Protein AF-A0A8S2WI22-F1 (afdb_monomer)

Foldseek 3Di:
DDDPLCPPCVLLVVLVVCLVCLVVLCCCQVPNDPDPPDDPVNNVVSVVPNDDPVSNVLSVLVSVLCVLVNVLCVQLVDDPDDSLQVPVVSLVVLLVVLPDDDPPCVSSVVVSVVVNVVSCCCCVPPQDPVSVLSSLLSNCPDPVSVVVDDPVSNVVNVVVVVVVVVVVVVVVPDDPPDDDDDDDDDDDDDDDDDDDDDDDDDDDDDDPDDDDDDDDDDDDDDDDDDDDDDDDDDD

Nearest PDB structures (foldseek):
  8sjd-assembly1_B  TM=7.482E-01  e=2.988E-01  Musca domestica
  6dww-assembly1_A  TM=5.865E-01  e=3.646E-01  Musca domestica
  6uuj-assembly3_H  TM=2.199E-01  e=2.538E+00  Mycobacterium tuberculosis H37Rv

Organism: NCBI:txid1234261

Structure (mmCIF, N/CA/C/O backbone):
data_AF-A0A8S2WI22-F1
#
_entry.id   AF-A0A8S2WI22-F1
#
loop_
_atom_site.group_PDB
_atom_site.id
_atom_site.type_symbol
_atom_site.label_atom_id
_atom_site.label_alt_id
_atom_site.label_comp_id
_atom_site.label_asym_id
_atom_site.label_entity_id
_atom_site.label_seq_id
_atom_site.pdbx_PDB_ins_code
_atom_site.Cartn_x
_atom_site.Cartn_y
_atom_site.Cartn_z
_atom_site.occupancy
_atom_site.B_iso_or_equiv
_atom_site.auth_seq_id
_atom_site.auth_comp_id
_atom_site.auth_asym_id
_atom_site.auth_atom_id
_atom_site.pdbx_PDB_model_num
ATOM 1 N N . VAL A 1 1 ? -21.529 8.175 -4.819 1.00 41.78 1 VAL A N 1
ATOM 2 C CA . VAL A 1 1 ? -20.183 7.627 -4.514 1.00 41.78 1 VAL A CA 1
ATOM 3 C C . VAL A 1 1 ? -19.342 7.724 -5.782 1.00 41.78 1 VAL A C 1
ATOM 5 O O . VAL A 1 1 ? -19.661 7.038 -6.741 1.00 41.78 1 VAL A O 1
ATOM 8 N N . ARG A 1 2 ? -18.384 8.663 -5.852 1.00 37.09 2 ARG A N 1
ATOM 9 C CA . ARG A 1 2 ? -17.488 8.847 -7.016 1.00 37.09 2 ARG A CA 1
ATOM 10 C C . ARG A 1 2 ? -16.379 7.793 -6.995 1.00 37.09 2 ARG A C 1
ATOM 12 O O . ARG A 1 2 ? -15.911 7.435 -5.921 1.00 37.09 2 ARG A O 1
ATOM 19 N N . ASP A 1 3 ? -15.971 7.332 -8.173 1.00 40.69 3 ASP A N 1
ATOM 20 C CA . ASP A 1 3 ? -14.919 6.336 -8.384 1.00 40.69 3 ASP A CA 1
ATOM 21 C C . ASP A 1 3 ? -13.575 6.730 -7.750 1.00 40.69 3 ASP A C 1
ATOM 23 O O . ASP A 1 3 ? -12.818 7.540 -8.288 1.00 40.69 3 ASP A O 1
ATOM 27 N N . PHE A 1 4 ? -13.254 6.102 -6.618 1.00 48.09 4 PHE A N 1
ATOM 28 C CA . PHE A 1 4 ? -11.916 6.105 -6.015 1.00 48.09 4 PHE A CA 1
ATOM 29 C C . PHE A 1 4 ? -11.059 4.903 -6.466 1.00 48.09 4 PHE A C 1
ATOM 31 O O . PHE A 1 4 ? -9.855 4.894 -6.227 1.00 48.09 4 PHE A O 1
ATOM 38 N N . HIS A 1 5 ? -11.640 3.910 -7.160 1.00 48.72 5 HIS A N 1
ATOM 39 C CA . HIS A 1 5 ? -10.981 2.628 -7.473 1.00 48.72 5 HIS A CA 1
ATOM 40 C C . HIS A 1 5 ? -9.706 2.759 -8.319 1.00 48.72 5 HIS A C 1
ATOM 42 O O . HIS A 1 5 ? -8.737 2.033 -8.094 1.00 48.72 5 HIS A O 1
ATOM 48 N N . VAL A 1 6 ? -9.691 3.678 -9.289 1.00 51.75 6 VAL A N 1
ATOM 49 C CA . VAL A 1 6 ? -8.599 3.772 -10.274 1.00 51.75 6 VAL A CA 1
ATOM 50 C C . VAL A 1 6 ? -7.484 4.725 -9.826 1.00 51.75 6 VAL A C 1
ATOM 52 O O . VAL A 1 6 ? -6.329 4.521 -10.186 1.00 51.75 6 VAL A O 1
ATOM 55 N N . ARG A 1 7 ? -7.784 5.751 -9.014 1.00 58.16 7 ARG A N 1
ATOM 56 C CA . ARG A 1 7 ? -6.829 6.846 -8.747 1.00 58.16 7 ARG A CA 1
ATOM 57 C C . ARG A 1 7 ? -5.771 6.538 -7.692 1.00 58.16 7 ARG A C 1
ATOM 59 O O . ARG A 1 7 ? -4.700 7.122 -7.756 1.00 58.16 7 ARG A O 1
ATOM 66 N N . TRP A 1 8 ? -6.052 5.666 -6.725 1.00 66.12 8 TRP A N 1
ATOM 67 C CA . TRP A 1 8 ? -5.105 5.395 -5.630 1.00 66.12 8 TRP A CA 1
ATOM 68 C C . TRP A 1 8 ? -4.155 4.232 -5.938 1.00 66.12 8 TRP A C 1
ATOM 70 O O . TRP A 1 8 ? -3.099 4.120 -5.329 1.00 66.12 8 TRP A O 1
ATOM 80 N N . ASN A 1 9 ? -4.491 3.414 -6.941 1.00 81.81 9 ASN A N 1
ATOM 81 C CA . ASN A 1 9 ? -3.743 2.208 -7.302 1.00 81.81 9 ASN A CA 1
ATOM 82 C C . ASN A 1 9 ? -3.035 2.303 -8.661 1.00 81.81 9 ASN A C 1
ATOM 84 O O . ASN A 1 9 ? -2.405 1.336 -9.090 1.00 81.81 9 ASN A O 1
ATOM 88 N N . SER A 1 10 ? -3.142 3.438 -9.361 1.00 87.12 10 SER A N 1
ATOM 89 C CA . SER A 1 10 ? -2.614 3.587 -10.722 1.00 87.12 10 SER A CA 1
ATOM 90 C C . SER A 1 10 ? -1.109 3.349 -10.790 1.00 87.12 10 SER A C 1
ATOM 92 O O . SER A 1 10 ? -0.653 2.676 -11.707 1.00 87.12 10 SER A O 1
ATOM 94 N N . THR A 1 11 ? -0.349 3.835 -9.805 1.00 91.06 11 THR A N 1
ATOM 95 C CA . THR A 1 11 ? 1.108 3.651 -9.748 1.00 91.06 11 THR A CA 1
ATOM 96 C C . THR A 1 11 ? 1.474 2.179 -9.609 1.00 91.06 11 THR A C 1
ATOM 98 O O . THR A 1 11 ? 2.259 1.671 -10.401 1.00 91.06 11 THR A O 1
ATOM 101 N N . TYR A 1 12 ? 0.852 1.465 -8.668 1.00 92.88 12 TYR A N 1
ATOM 102 C CA . TYR A 1 12 ? 1.097 0.035 -8.482 1.00 92.88 12 TYR A CA 1
ATOM 103 C C . TYR A 1 12 ? 0.741 -0.780 -9.735 1.00 92.88 12 TYR A C 1
ATOM 105 O O . TYR A 1 12 ? 1.534 -1.603 -10.196 1.00 92.88 12 TYR A O 1
ATOM 113 N N . LEU A 1 13 ? -0.426 -0.518 -10.333 1.00 92.62 13 LEU A N 1
ATOM 114 C CA . LEU A 1 13 ? -0.866 -1.209 -11.549 1.00 92.62 13 LEU A CA 1
ATOM 115 C C . LEU A 1 13 ? 0.038 -0.898 -12.748 1.00 92.62 13 LEU A C 1
ATOM 117 O O . LEU A 1 13 ? 0.302 -1.786 -13.557 1.00 92.62 13 LEU A O 1
ATOM 121 N N . MET A 1 14 ? 0.522 0.340 -12.863 1.00 94.12 14 MET A N 1
ATOM 122 C CA . MET A 1 14 ? 1.488 0.741 -13.885 1.00 94.12 14 MET A CA 1
ATOM 123 C C . MET A 1 14 ? 2.809 -0.011 -13.713 1.00 94.12 14 MET A C 1
ATOM 125 O O . MET A 1 14 ? 3.280 -0.607 -14.676 1.00 94.12 14 MET A O 1
ATOM 129 N N . LEU A 1 15 ? 3.372 -0.030 -12.500 1.00 94.62 15 LEU A N 1
ATOM 130 C CA . LEU A 1 15 ? 4.629 -0.724 -12.201 1.00 94.62 15 LEU A CA 1
ATOM 131 C C . LEU A 1 15 ? 4.517 -2.225 -12.459 1.00 94.62 15 LEU A C 1
ATOM 133 O O . LEU A 1 15 ? 5.357 -2.794 -13.143 1.00 94.62 15 LEU A O 1
ATOM 137 N N . THR A 1 16 ? 3.436 -2.852 -11.995 1.00 94.56 16 THR A N 1
ATOM 138 C CA . THR A 1 16 ? 3.201 -4.289 -12.200 1.00 94.56 16 THR A CA 1
ATOM 139 C C . THR A 1 16 ? 3.123 -4.632 -13.688 1.00 94.56 16 THR A C 1
ATOM 141 O O . THR A 1 16 ? 3.709 -5.614 -14.135 1.00 94.56 16 THR A O 1
ATOM 144 N N . ARG A 1 17 ? 2.434 -3.803 -14.486 1.00 95.62 17 ARG A N 1
ATOM 145 C CA . ARG A 1 17 ? 2.373 -3.980 -15.945 1.00 95.62 17 ARG A CA 1
ATOM 146 C C . ARG A 1 17 ? 3.727 -3.759 -16.606 1.00 95.62 17 ARG A C 1
ATOM 148 O O . ARG A 1 17 ? 4.067 -4.518 -17.504 1.00 95.62 17 ARG A O 1
ATOM 155 N N . LEU A 1 18 ? 4.477 -2.747 -16.172 1.00 95.44 18 LEU A N 1
ATOM 156 C CA . LEU A 1 18 ? 5.807 -2.434 -16.691 1.00 95.44 18 LEU A CA 1
ATOM 157 C C . LEU A 1 18 ? 6.788 -3.590 -16.446 1.00 95.44 18 LEU A C 1
ATOM 159 O O . LEU A 1 18 ? 7.466 -4.018 -17.374 1.00 95.44 18 LEU A O 1
ATOM 163 N N . LEU A 1 19 ? 6.802 -4.133 -15.228 1.00 95.81 19 LEU A N 1
ATOM 164 C CA . LEU A 1 19 ? 7.621 -5.286 -14.846 1.00 95.81 19 LEU A CA 1
ATOM 165 C C . LEU A 1 19 ? 7.214 -6.549 -15.623 1.00 95.81 19 LEU A C 1
ATOM 167 O O . LEU A 1 19 ? 8.074 -7.282 -16.101 1.00 95.81 19 LEU A O 1
ATOM 171 N N . ALA A 1 20 ? 5.914 -6.765 -15.854 1.00 96.12 20 ALA A N 1
ATOM 172 C CA . ALA A 1 20 ? 5.429 -7.903 -16.641 1.00 96.12 20 ALA A CA 1
ATOM 173 C C . ALA A 1 20 ? 5.905 -7.891 -18.108 1.00 96.12 20 ALA A C 1
ATOM 175 O O . ALA A 1 20 ? 6.007 -8.949 -18.726 1.00 96.12 20 ALA A O 1
ATOM 176 N N . VAL A 1 21 ? 6.207 -6.715 -18.670 1.00 95.62 21 VAL A N 1
ATOM 177 C CA . VAL A 1 21 ? 6.719 -6.564 -20.045 1.00 95.62 21 VAL A CA 1
ATOM 178 C C . VAL A 1 21 ? 8.217 -6.244 -20.099 1.00 95.62 21 VAL A C 1
ATOM 180 O O . VAL A 1 21 ? 8.723 -5.894 -21.165 1.00 95.62 21 VAL A O 1
ATOM 183 N N . GLN A 1 22 ? 8.942 -6.384 -18.982 1.00 94.31 22 GLN A N 1
ATOM 184 C CA . GLN A 1 22 ? 10.366 -6.048 -18.868 1.00 94.31 22 GLN A CA 1
ATOM 185 C C . GLN A 1 22 ? 11.212 -6.696 -19.969 1.00 94.31 22 GLN A C 1
ATOM 187 O O . GLN A 1 22 ? 12.010 -6.015 -20.605 1.00 94.31 22 GLN A O 1
ATOM 192 N N . GLN A 1 23 ? 11.008 -7.991 -20.233 1.00 91.94 23 GLN A N 1
ATOM 193 C CA . GLN A 1 23 ? 11.761 -8.716 -21.263 1.00 91.94 23 GLN A CA 1
ATOM 194 C C . GLN A 1 23 ? 11.562 -8.099 -22.652 1.00 91.94 23 GLN A C 1
ATOM 196 O O . GLN A 1 23 ? 12.529 -7.810 -23.342 1.00 91.94 23 GLN A O 1
ATOM 201 N N . ILE A 1 24 ? 10.318 -7.769 -23.012 1.00 91.56 24 ILE A N 1
ATOM 202 C CA . ILE A 1 24 ? 9.993 -7.138 -24.299 1.00 91.56 24 ILE A CA 1
ATOM 203 C C . ILE A 1 24 ? 10.668 -5.763 -24.415 1.00 91.56 24 ILE A C 1
ATOM 205 O O . ILE A 1 24 ? 11.202 -5.413 -25.467 1.00 91.56 24 ILE A O 1
ATOM 209 N N . ILE A 1 25 ? 10.663 -4.972 -23.338 1.00 91.75 25 ILE A N 1
ATOM 210 C CA . ILE A 1 25 ? 11.337 -3.666 -23.306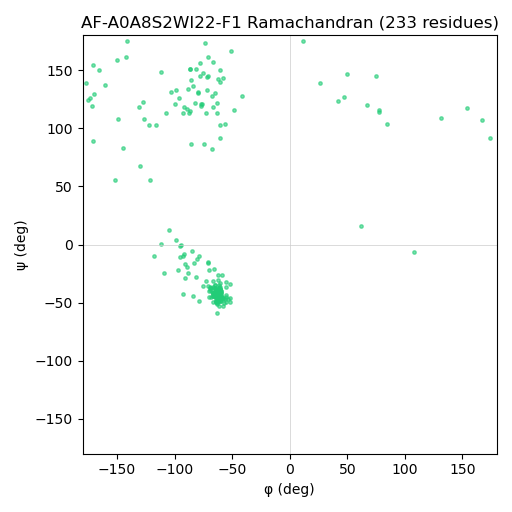 1.00 91.75 25 ILE A CA 1
ATOM 211 C C . ILE A 1 25 ? 12.847 -3.844 -23.474 1.00 91.75 25 ILE A C 1
ATOM 213 O O . ILE A 1 25 ? 13.463 -3.120 -24.259 1.00 91.75 25 ILE A O 1
ATOM 217 N N . ASN A 1 26 ? 13.438 -4.817 -22.784 1.00 91.62 26 ASN A N 1
ATOM 218 C CA . ASN A 1 26 ? 14.863 -5.111 -22.873 1.00 91.62 26 ASN A CA 1
ATOM 219 C C . ASN A 1 26 ? 15.250 -5.583 -24.282 1.00 91.62 26 ASN A C 1
ATOM 221 O O . ASN A 1 26 ? 16.231 -5.089 -24.834 1.00 91.62 26 ASN A O 1
ATOM 225 N N . ASP A 1 27 ? 14.445 -6.431 -24.919 1.00 89.62 27 ASP A N 1
ATOM 226 C CA . ASP A 1 27 ? 14.660 -6.869 -26.302 1.00 89.62 27 ASP A CA 1
ATOM 227 C C . ASP A 1 27 ? 14.653 -5.681 -27.274 1.00 89.62 27 ASP A C 1
ATOM 229 O O . ASP A 1 27 ? 15.535 -5.546 -28.124 1.00 89.62 27 ASP A O 1
ATOM 233 N N . ILE A 1 28 ? 13.694 -4.762 -27.116 1.00 89.12 28 ILE A N 1
ATOM 234 C CA . ILE A 1 28 ? 13.564 -3.574 -27.972 1.00 89.12 28 ILE A CA 1
ATOM 235 C C . ILE A 1 28 ? 14.711 -2.577 -27.749 1.00 89.12 28 ILE A C 1
ATOM 237 O O . ILE A 1 28 ? 15.142 -1.915 -28.694 1.00 89.12 28 ILE A O 1
ATOM 241 N N . THR A 1 29 ? 15.190 -2.427 -26.515 1.00 89.50 29 THR A N 1
ATOM 242 C CA . THR A 1 29 ? 16.156 -1.378 -26.147 1.00 89.50 29 THR A CA 1
ATOM 243 C C . THR A 1 29 ? 17.610 -1.840 -26.241 1.00 89.50 29 THR A C 1
ATOM 245 O O . THR A 1 29 ? 18.432 -1.112 -26.799 1.00 89.50 29 THR A O 1
ATOM 248 N N . TYR A 1 30 ? 17.942 -3.051 -25.783 1.00 86.81 30 TYR A N 1
ATOM 249 C CA . TYR A 1 30 ? 19.312 -3.581 -25.793 1.00 86.81 30 TYR A CA 1
ATOM 250 C C . TYR A 1 30 ? 19.706 -4.215 -27.123 1.00 86.81 30 TYR A C 1
ATOM 252 O O . TYR A 1 30 ? 20.799 -3.949 -27.638 1.00 86.81 30 TYR A O 1
ATOM 260 N N . THR A 1 31 ? 18.815 -5.022 -27.703 1.00 82.94 31 THR A N 1
ATOM 261 C CA . THR A 1 31 ? 19.067 -5.744 -28.960 1.00 82.94 31 THR A CA 1
ATOM 262 C C . THR A 1 31 ? 18.051 -5.374 -30.046 1.00 82.94 31 THR A C 1
ATOM 264 O O . THR A 1 31 ? 17.421 -6.255 -30.631 1.00 82.94 31 THR A O 1
ATOM 267 N N . PRO A 1 32 ? 17.900 -4.072 -30.386 1.00 78.69 32 PRO A N 1
ATOM 268 C CA . PRO A 1 32 ? 16.978 -3.652 -31.432 1.00 78.69 32 PRO A CA 1
ATOM 269 C C . PRO A 1 32 ? 17.389 -4.304 -32.751 1.00 78.69 32 PRO A C 1
ATOM 271 O O . PRO A 1 32 ? 18.353 -3.883 -33.397 1.00 78.69 32 PRO A O 1
ATOM 274 N N . GLN A 1 33 ? 16.664 -5.349 -33.149 1.00 74.88 33 GLN A N 1
ATOM 275 C CA . GLN A 1 33 ? 16.865 -5.963 -34.450 1.00 74.88 33 GLN A CA 1
ATOM 276 C C . GLN A 1 33 ? 16.589 -4.904 -35.523 1.00 74.88 33 GLN A C 1
ATOM 278 O O . GLN A 1 33 ? 15.639 -4.124 -35.371 1.00 74.88 33 GLN A O 1
ATOM 283 N N . PRO A 1 34 ? 17.388 -4.846 -36.602 1.00 66.75 34 PRO A N 1
ATOM 284 C CA . PRO A 1 34 ? 17.134 -3.945 -37.715 1.00 66.75 34 PRO A CA 1
ATOM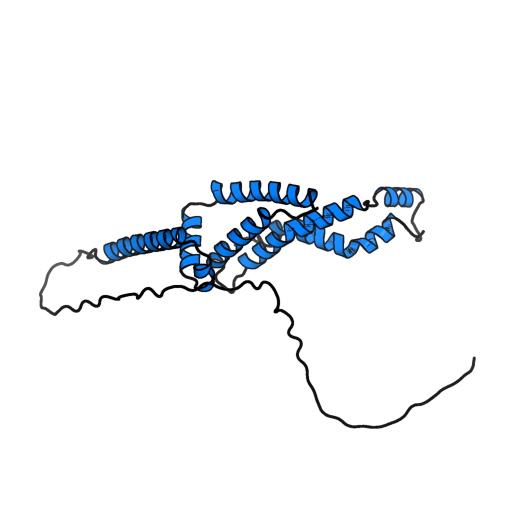 285 C C . PRO A 1 34 ? 15.851 -4.386 -38.431 1.00 66.75 34 PRO A C 1
ATOM 287 O O . PRO A 1 34 ? 15.877 -5.107 -39.422 1.00 66.75 34 PRO A O 1
ATOM 290 N N . ARG A 1 35 ? 14.697 -3.980 -37.897 1.00 70.75 35 ARG A N 1
ATOM 291 C CA . ARG A 1 35 ? 13.412 -4.110 -38.580 1.00 70.75 35 ARG A CA 1
ATOM 292 C C . ARG A 1 35 ? 13.339 -3.042 -39.664 1.00 70.75 35 ARG A C 1
ATOM 294 O O . ARG A 1 35 ? 13.873 -1.940 -39.509 1.00 70.75 35 ARG A O 1
ATOM 301 N N . T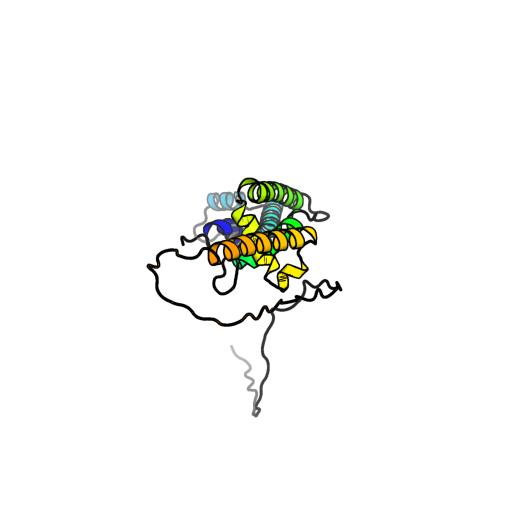HR A 1 36 ? 12.652 -3.364 -40.751 1.00 64.38 36 THR A N 1
ATOM 302 C CA . THR A 1 36 ? 12.355 -2.434 -41.845 1.00 64.38 36 THR A CA 1
ATOM 303 C C . THR A 1 36 ? 11.807 -1.114 -41.288 1.00 64.38 36 THR A C 1
ATOM 305 O O . THR A 1 36 ? 10.753 -1.101 -40.658 1.00 64.38 36 THR A O 1
ATOM 308 N N . GLY A 1 37 ? 12.545 -0.013 -41.485 1.00 76.56 37 GLY A N 1
ATOM 309 C CA . GLY A 1 37 ? 12.157 1.339 -41.052 1.00 76.56 37 GLY A CA 1
ATOM 310 C C . GLY A 1 37 ? 12.928 1.931 -39.859 1.00 76.56 37 GLY A C 1
ATOM 311 O O . GLY A 1 37 ? 12.760 3.114 -39.558 1.00 76.56 37 GLY A O 1
ATOM 312 N N . LEU A 1 38 ? 13.807 1.178 -39.185 1.00 83.62 38 LEU A N 1
ATOM 313 C CA . LEU A 1 38 ? 14.648 1.718 -38.104 1.00 83.62 38 LEU A CA 1
ATOM 314 C C . LEU A 1 38 ? 15.948 2.328 -38.647 1.00 83.62 38 LEU A C 1
ATOM 316 O O . LEU A 1 38 ? 16.819 1.629 -39.157 1.00 83.62 38 LEU A O 1
ATOM 320 N N . THR A 1 39 ? 16.111 3.645 -38.494 1.00 88.00 39 THR A N 1
ATOM 321 C CA . THR A 1 39 ? 17.376 4.328 -38.808 1.00 88.00 39 THR A CA 1
ATOM 322 C C . THR A 1 39 ? 18.411 4.112 -37.699 1.00 88.00 39 THR A C 1
ATOM 324 O O . THR A 1 39 ? 18.062 3.925 -36.531 1.00 88.00 39 THR A O 1
ATOM 327 N N . ALA A 1 40 ? 19.703 4.238 -38.022 1.00 86.06 40 ALA A N 1
ATOM 328 C CA . ALA A 1 40 ? 20.782 4.169 -37.029 1.00 86.06 40 ALA A CA 1
ATOM 329 C C . ALA A 1 40 ? 20.608 5.188 -35.879 1.00 86.06 40 ALA A C 1
ATOM 331 O O . ALA A 1 40 ? 20.935 4.898 -34.727 1.00 86.06 40 ALA A O 1
ATOM 332 N N . LYS A 1 41 ? 20.024 6.363 -36.169 1.00 89.94 41 LYS A N 1
ATOM 333 C CA . LYS A 1 41 ? 19.683 7.377 -35.157 1.00 89.94 41 LYS A CA 1
ATOM 334 C C . LYS A 1 41 ? 18.624 6.865 -34.174 1.00 89.94 41 LYS A C 1
ATOM 336 O O . LYS A 1 41 ? 18.768 7.073 -32.971 1.00 89.94 41 LYS A O 1
ATOM 341 N N . HIS A 1 42 ? 17.592 6.173 -34.664 1.00 89.25 42 HIS A N 1
ATOM 342 C CA . HIS A 1 42 ? 16.548 5.582 -33.818 1.00 89.25 42 HIS A CA 1
ATOM 343 C C . HIS A 1 42 ? 17.099 4.457 -32.943 1.00 89.25 42 HIS A C 1
ATOM 345 O O . HIS A 1 42 ? 16.817 4.428 -31.751 1.00 89.25 42 HIS A O 1
ATOM 351 N N . ILE A 1 43 ? 17.951 3.594 -33.500 1.00 87.62 43 ILE A N 1
ATOM 352 C CA . ILE A 1 43 ? 18.611 2.514 -32.752 1.00 87.62 43 ILE A CA 1
ATOM 353 C C . ILE A 1 43 ? 19.465 3.080 -31.612 1.00 87.62 43 ILE A C 1
ATOM 355 O O . ILE A 1 43 ? 19.372 2.614 -30.478 1.00 87.62 43 ILE A O 1
ATOM 359 N N . LYS A 1 44 ? 20.258 4.126 -31.882 1.00 88.56 44 LYS A N 1
ATOM 360 C CA . LYS A 1 44 ? 21.058 4.794 -30.846 1.00 88.56 44 LYS A CA 1
ATOM 361 C C . LYS A 1 44 ? 20.176 5.392 -29.744 1.00 88.56 44 LYS A C 1
ATOM 363 O O . LYS A 1 44 ? 20.509 5.263 -28.570 1.00 88.56 44 LYS A O 1
ATOM 368 N N . LYS A 1 45 ? 19.042 6.000 -30.112 1.00 90.06 45 LYS A N 1
ATOM 369 C CA . LYS A 1 45 ? 18.077 6.554 -29.151 1.00 90.06 45 LYS A CA 1
ATOM 370 C C . LYS A 1 45 ? 17.414 5.465 -28.300 1.00 90.06 45 LYS A C 1
ATOM 372 O O . LYS A 1 45 ? 17.297 5.643 -27.095 1.00 90.06 45 LYS A O 1
ATOM 377 N N . LEU A 1 46 ? 17.026 4.334 -28.890 1.00 88.50 46 LEU A N 1
ATOM 378 C CA . LEU A 1 46 ? 16.444 3.206 -28.150 1.00 88.50 46 LEU A CA 1
ATOM 379 C C . LEU A 1 46 ? 17.427 2.631 -27.131 1.00 88.50 46 LEU A C 1
ATOM 381 O O . LEU A 1 46 ? 17.061 2.446 -25.976 1.00 88.50 46 LEU A O 1
ATOM 385 N N . LYS A 1 47 ? 18.692 2.457 -27.526 1.00 88.69 47 LYS A N 1
ATOM 386 C CA . LYS A 1 47 ? 19.752 2.028 -26.606 1.00 88.69 47 LYS A CA 1
ATOM 387 C C . LYS A 1 47 ? 19.975 3.017 -25.463 1.00 88.69 47 LYS A C 1
ATOM 389 O O . LYS A 1 47 ? 20.220 2.594 -24.344 1.00 88.69 47 LYS A O 1
ATOM 394 N N . SER A 1 48 ? 19.853 4.323 -25.719 1.00 91.25 48 SER A N 1
ATOM 395 C CA . SER A 1 48 ? 19.966 5.339 -24.660 1.00 91.25 48 SER A CA 1
ATOM 396 C C . SER A 1 48 ? 18.789 5.366 -23.678 1.00 91.25 48 SER A C 1
ATOM 398 O O . SER A 1 48 ? 18.907 5.985 -22.630 1.00 91.25 48 SER A O 1
ATOM 400 N N . LEU A 1 49 ? 17.666 4.723 -24.017 1.00 90.12 49 LEU A N 1
ATOM 401 C CA . LEU A 1 49 ? 16.484 4.598 -23.157 1.00 90.12 49 LEU A CA 1
ATOM 402 C C . LEU A 1 49 ? 16.430 3.250 -22.421 1.00 90.12 49 LEU A C 1
ATOM 404 O O . LEU A 1 49 ? 15.437 2.966 -21.758 1.00 90.12 49 LEU A O 1
ATOM 408 N N . ALA A 1 50 ? 17.449 2.401 -22.572 1.00 90.12 50 ALA A N 1
ATOM 409 C CA . ALA A 1 50 ? 17.510 1.127 -21.874 1.00 90.12 50 ALA A CA 1
ATOM 410 C C . ALA A 1 50 ? 17.672 1.371 -20.366 1.00 90.12 50 ALA A C 1
ATOM 412 O O . ALA A 1 50 ? 18.668 1.953 -19.935 1.00 90.12 50 ALA A O 1
ATOM 413 N N . ASN A 1 51 ? 16.699 0.913 -19.580 1.00 90.81 51 ASN A N 1
ATOM 414 C CA . ASN A 1 51 ? 16.786 0.905 -18.121 1.00 90.81 51 ASN A CA 1
ATOM 415 C C . ASN A 1 51 ? 17.898 -0.042 -17.687 1.00 90.81 51 ASN A C 1
ATOM 417 O O . ASN A 1 51 ? 17.916 -1.189 -18.128 1.00 90.81 51 ASN A O 1
ATOM 421 N N . ASN A 1 52 ? 18.786 0.411 -16.809 1.00 92.12 52 ASN A N 1
ATOM 422 C CA . ASN A 1 52 ? 19.842 -0.436 -16.271 1.00 92.12 52 ASN A CA 1
ATOM 423 C C . ASN A 1 52 ? 19.275 -1.446 -15.246 1.00 92.12 52 ASN A C 1
ATOM 425 O O . ASN A 1 52 ? 18.098 -1.417 -14.885 1.00 92.12 52 ASN A O 1
ATOM 429 N N . HIS A 1 53 ? 20.116 -2.371 -14.778 1.00 90.12 53 HIS A N 1
ATOM 430 C CA . HIS A 1 53 ? 19.696 -3.378 -13.800 1.00 90.12 53 HIS A CA 1
ATOM 431 C C . HIS A 1 53 ? 19.186 -2.761 -12.487 1.00 90.12 53 HIS A C 1
ATOM 433 O O . HIS A 1 53 ? 18.142 -3.182 -11.997 1.00 90.12 53 HIS A O 1
ATOM 439 N N . LEU A 1 54 ? 19.863 -1.725 -11.985 1.00 90.38 54 LEU A N 1
ATOM 440 C CA . LEU A 1 54 ? 19.493 -1.019 -10.755 1.00 90.38 54 LEU A CA 1
ATOM 441 C C . LEU A 1 54 ? 18.139 -0.304 -10.888 1.00 90.38 54 LEU A C 1
ATOM 443 O O . LEU A 1 54 ? 17.371 -0.265 -9.933 1.00 90.38 54 LEU A O 1
ATOM 447 N N . ASP A 1 55 ? 17.810 0.225 -12.071 1.00 92.56 55 ASP A N 1
ATOM 448 C CA . ASP A 1 55 ? 16.514 0.851 -12.346 1.00 92.56 55 ASP A CA 1
ATOM 449 C C . ASP A 1 55 ? 15.390 -0.188 -12.250 1.00 92.56 55 ASP A C 1
ATOM 451 O O . ASP A 1 55 ? 14.329 0.077 -11.683 1.00 92.56 55 ASP A O 1
ATOM 455 N N . TRP A 1 56 ? 15.619 -1.393 -12.782 1.00 94.50 56 TRP A N 1
ATOM 456 C CA . TRP A 1 56 ? 14.663 -2.494 -12.681 1.00 94.50 56 TRP A CA 1
ATOM 457 C C . TRP A 1 56 ? 14.502 -2.996 -11.246 1.00 94.50 56 TRP A C 1
ATOM 459 O O . TRP A 1 56 ? 13.369 -3.234 -10.825 1.00 94.50 56 TRP A O 1
ATOM 469 N N . GLU A 1 57 ? 15.597 -3.108 -10.492 1.00 91.94 57 GLU A N 1
ATOM 470 C CA . GLU A 1 57 ? 15.552 -3.439 -9.064 1.00 91.94 57 GLU A CA 1
ATOM 471 C C . GLU A 1 57 ? 14.761 -2.388 -8.283 1.00 91.94 57 GLU A C 1
ATOM 473 O O . GLU A 1 57 ? 13.800 -2.733 -7.604 1.00 91.94 57 GLU A O 1
ATOM 478 N N . LEU A 1 58 ? 15.050 -1.100 -8.481 1.00 93.00 58 LEU A N 1
ATOM 479 C CA . LEU A 1 58 ? 14.315 0.004 -7.863 1.00 93.00 58 LEU A CA 1
ATOM 480 C C . LEU A 1 58 ? 12.803 -0.065 -8.148 1.00 93.00 58 LEU A C 1
ATOM 482 O O . LEU A 1 58 ? 11.986 0.116 -7.240 1.00 93.00 58 LEU A O 1
ATOM 486 N N . LEU A 1 59 ? 12.411 -0.331 -9.399 1.00 94.06 59 LEU A N 1
ATOM 487 C CA . LEU A 1 59 ? 11.001 -0.482 -9.781 1.00 94.06 59 LEU A CA 1
ATOM 488 C C . LEU A 1 59 ? 10.349 -1.689 -9.091 1.00 94.06 59 LEU A C 1
ATOM 490 O O . LEU A 1 59 ? 9.187 -1.602 -8.681 1.00 94.06 59 LEU A O 1
ATOM 494 N N . GLN A 1 60 ? 11.084 -2.791 -8.940 1.00 93.31 60 GLN A N 1
ATOM 495 C CA . GLN A 1 60 ? 10.628 -3.995 -8.249 1.00 93.31 60 GLN A CA 1
ATOM 496 C C . GLN A 1 60 ? 10.470 -3.757 -6.740 1.00 93.31 60 GLN A C 1
ATOM 498 O O . GLN A 1 60 ? 9.432 -4.115 -6.171 1.00 93.31 60 GLN A O 1
ATOM 503 N N . SER A 1 61 ? 11.438 -3.103 -6.096 1.00 91.44 61 SER A N 1
ATOM 504 C CA . SER A 1 61 ? 11.382 -2.703 -4.685 1.00 91.44 61 SER A 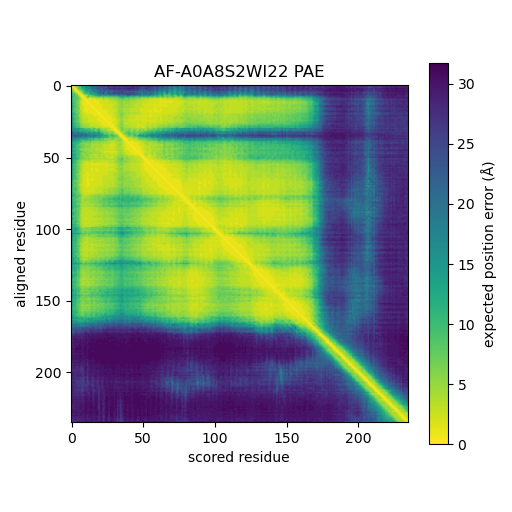CA 1
ATOM 505 C C . SER A 1 61 ? 10.181 -1.796 -4.424 1.00 91.44 61 SER A C 1
ATOM 507 O O . SER A 1 61 ? 9.399 -2.029 -3.499 1.00 91.44 61 SER A O 1
ATOM 509 N N . LEU A 1 62 ? 9.948 -0.815 -5.303 1.00 92.31 62 LEU A N 1
ATOM 510 C CA . LEU A 1 62 ? 8.802 0.088 -5.205 1.00 92.31 62 LEU A CA 1
ATOM 511 C C . LEU A 1 62 ? 7.464 -0.645 -5.385 1.00 92.31 62 LEU A C 1
ATOM 513 O O . LEU A 1 62 ? 6.525 -0.416 -4.621 1.00 92.31 62 LEU A O 1
ATOM 517 N N . ALA A 1 63 ? 7.357 -1.542 -6.369 1.00 92.94 63 ALA A N 1
ATOM 518 C CA . ALA A 1 63 ? 6.154 -2.352 -6.566 1.00 92.94 63 ALA A CA 1
ATOM 519 C C . ALA A 1 63 ? 5.865 -3.241 -5.345 1.00 92.94 63 ALA A C 1
ATOM 521 O O . ALA A 1 63 ? 4.713 -3.363 -4.918 1.00 92.94 63 ALA A O 1
ATOM 522 N N . THR A 1 64 ? 6.912 -3.806 -4.744 1.00 91.06 64 THR A N 1
ATOM 523 C CA . THR A 1 64 ? 6.823 -4.634 -3.536 1.00 91.06 64 THR A CA 1
ATOM 524 C C . THR A 1 64 ? 6.313 -3.815 -2.350 1.00 91.06 64 THR A C 1
ATOM 526 O O . THR A 1 64 ? 5.316 -4.197 -1.738 1.00 91.06 64 THR A O 1
ATOM 529 N N . ALA A 1 65 ? 6.890 -2.636 -2.098 1.00 91.06 65 ALA A N 1
ATOM 530 C CA . ALA A 1 65 ? 6.455 -1.735 -1.027 1.00 91.06 65 ALA A CA 1
ATOM 531 C C . ALA A 1 65 ? 4.996 -1.260 -1.186 1.00 91.06 65 ALA A C 1
ATOM 533 O O . ALA A 1 65 ? 4.286 -1.069 -0.199 1.00 91.06 65 ALA A O 1
ATOM 534 N N . LEU A 1 66 ? 4.518 -1.094 -2.425 1.00 92.12 66 LEU A N 1
ATOM 535 C CA . LEU A 1 66 ? 3.143 -0.669 -2.718 1.00 92.12 66 LEU A CA 1
ATOM 536 C C . LEU A 1 66 ? 2.115 -1.812 -2.697 1.00 92.12 66 LEU A C 1
ATOM 538 O O . LEU A 1 66 ? 0.912 -1.547 -2.616 1.00 92.12 66 LEU A O 1
ATOM 542 N N . THR A 1 67 ? 2.551 -3.072 -2.756 1.00 92.75 67 THR A N 1
ATOM 543 C CA . THR A 1 67 ? 1.649 -4.233 -2.847 1.00 92.75 67 THR A CA 1
ATOM 544 C C . THR A 1 67 ? 0.655 -4.306 -1.676 1.00 92.75 67 THR A C 1
ATOM 546 O O . THR A 1 67 ? -0.546 -4.443 -1.938 1.00 92.75 67 THR A O 1
ATOM 549 N N . PRO A 1 68 ? 1.062 -4.144 -0.399 1.00 93.69 68 PRO A N 1
ATOM 550 C CA . PRO A 1 68 ? 0.123 -4.196 0.725 1.00 93.69 68 PRO A CA 1
ATOM 551 C C . PRO A 1 68 ? -0.949 -3.104 0.669 1.00 93.69 68 PRO A C 1
ATOM 553 O O . PRO A 1 68 ? -2.104 -3.358 1.002 1.00 93.69 68 PRO A O 1
ATOM 556 N N . PHE A 1 69 ? -0.614 -1.911 0.170 1.00 91.94 69 PHE A N 1
ATOM 557 C CA . PHE A 1 69 ? -1.569 -0.810 0.009 1.00 91.94 69 PHE A CA 1
ATOM 558 C C . PHE A 1 69 ? -2.602 -1.085 -1.084 1.00 91.94 69 PHE A C 1
ATOM 560 O O . PHE A 1 69 ? -3.782 -0.757 -0.927 1.00 91.94 69 PHE A O 1
ATOM 567 N N . TYR A 1 70 ? -2.180 -1.720 -2.178 1.00 93.00 70 TYR A N 1
ATOM 568 C CA . TYR A 1 70 ? -3.098 -2.170 -3.219 1.00 93.00 70 TYR A CA 1
ATOM 569 C C . TYR A 1 70 ? -4.094 -3.202 -2.673 1.00 93.00 70 TYR A C 1
ATOM 571 O O . TYR A 1 70 ? -5.305 -3.068 -2.875 1.00 93.00 70 TYR A O 1
ATOM 579 N N . LEU A 1 71 ? -3.600 -4.200 -1.931 1.00 92.25 71 LEU A N 1
ATOM 580 C CA . LEU A 1 71 ? -4.438 -5.231 -1.314 1.00 92.25 71 LEU A CA 1
ATOM 581 C C . LEU A 1 71 ? -5.391 -4.642 -0.270 1.00 92.25 71 LEU A C 1
ATOM 583 O O . LEU A 1 71 ? -6.583 -4.945 -0.302 1.00 92.25 71 LEU A O 1
ATOM 587 N N . ALA A 1 72 ? -4.898 -3.749 0.588 1.00 92.19 72 ALA A N 1
ATOM 588 C CA . ALA A 1 72 ? -5.695 -2.997 1.552 1.00 92.19 72 ALA A CA 1
ATOM 589 C C . ALA A 1 72 ? -6.828 -2.224 0.867 1.00 92.19 72 ALA A C 1
ATOM 591 O O . ALA A 1 72 ? -7.993 -2.347 1.245 1.00 92.19 72 ALA A O 1
ATOM 592 N N . THR A 1 73 ? -6.508 -1.481 -0.194 1.00 91.00 73 THR A N 1
ATOM 593 C CA . THR A 1 73 ? -7.501 -0.706 -0.945 1.00 91.00 73 THR A CA 1
ATOM 594 C C . THR A 1 73 ? -8.552 -1.616 -1.567 1.00 91.00 73 THR A C 1
ATOM 596 O O . THR A 1 73 ? -9.741 -1.317 -1.480 1.00 91.00 73 THR A O 1
ATOM 599 N N . ARG A 1 74 ? -8.145 -2.744 -2.160 1.00 90.00 74 ARG A N 1
ATOM 600 C CA . ARG A 1 74 ? -9.070 -3.733 -2.729 1.00 90.00 74 ARG A CA 1
ATOM 601 C C . ARG A 1 74 ? -9.965 -4.353 -1.651 1.00 90.00 74 ARG A C 1
ATOM 603 O O . ARG A 1 74 ? -11.162 -4.486 -1.881 1.00 90.00 74 ARG A O 1
ATOM 610 N N . CYS A 1 75 ? -9.402 -4.679 -0.488 1.00 89.44 75 CYS A N 1
ATOM 611 C CA . CYS A 1 75 ? -10.130 -5.233 0.651 1.00 89.44 75 CYS A CA 1
ATOM 612 C C . CYS A 1 75 ? -11.189 -4.250 1.178 1.00 89.44 75 CYS A C 1
ATOM 614 O O . CYS A 1 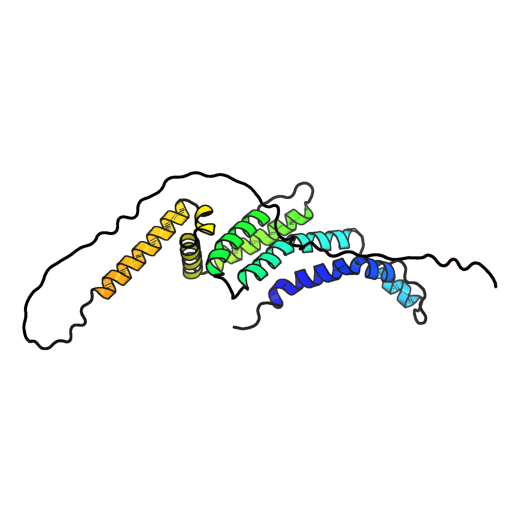75 ? -12.358 -4.605 1.300 1.00 89.44 75 CYS A O 1
ATOM 616 N N . LEU A 1 76 ? -10.831 -2.984 1.393 1.00 90.88 76 LEU A N 1
ATOM 617 C CA . LEU A 1 76 ? -11.745 -1.968 1.939 1.00 90.88 76 LEU A CA 1
ATOM 618 C C . LEU A 1 76 ? -12.729 -1.389 0.913 1.00 90.88 76 LEU A C 1
ATOM 620 O O . LEU A 1 76 ? -13.672 -0.690 1.275 1.00 90.88 76 LEU A O 1
ATOM 624 N N . SER A 1 77 ? -12.525 -1.691 -0.366 1.00 88.81 77 SER A N 1
ATOM 625 C CA . SER A 1 77 ? -13.398 -1.281 -1.469 1.00 88.81 77 SER A CA 1
ATOM 626 C C . SER A 1 77 ? -14.586 -2.220 -1.704 1.00 88.81 77 SER A C 1
ATOM 628 O O . SER A 1 77 ? -15.431 -1.936 -2.560 1.00 88.81 77 SER A O 1
ATOM 630 N N . GLY A 1 78 ? -14.648 -3.343 -0.983 1.00 86.69 78 GLY A N 1
ATOM 631 C CA . GLY A 1 78 ? -15.730 -4.314 -1.092 1.00 86.69 78 GLY A CA 1
ATOM 632 C C . GLY A 1 78 ? -17.099 -3.728 -0.746 1.00 86.69 78 GLY A C 1
ATOM 633 O O . GLY A 1 78 ? -17.224 -2.806 0.054 1.00 86.69 78 GLY A O 1
ATOM 634 N N . ARG A 1 79 ? -18.148 -4.272 -1.369 1.00 88.81 79 ARG A N 1
ATOM 635 C CA . ARG A 1 79 ? -19.551 -3.897 -1.094 1.00 88.81 79 ARG A CA 1
ATOM 636 C C . ARG A 1 79 ? -20.400 -5.046 -0.558 1.00 88.81 79 ARG A C 1
ATOM 638 O O . ARG A 1 79 ? -21.537 -4.828 -0.168 1.00 88.81 79 ARG A O 1
ATOM 645 N N . GLN A 1 80 ? -19.866 -6.264 -0.590 1.00 91.12 80 GLN A N 1
ATOM 646 C CA . GLN A 1 80 ? -20.585 -7.487 -0.222 1.00 91.12 80 GLN A CA 1
ATOM 647 C C . GLN A 1 80 ? -20.357 -7.893 1.241 1.00 91.12 80 GLN A C 1
ATOM 649 O O . GLN A 1 80 ? -20.891 -8.903 1.680 1.00 91.12 80 GLN A O 1
ATOM 654 N N . TYR A 1 81 ? -19.555 -7.131 1.984 1.00 88.69 81 TYR A N 1
ATOM 655 C CA . TYR A 1 81 ? -19.193 -7.416 3.368 1.00 88.69 81 TYR A CA 1
ATOM 656 C C . TYR A 1 81 ? -18.930 -6.111 4.139 1.00 88.69 81 TYR A C 1
ATOM 658 O O . TYR A 1 81 ? -18.641 -5.086 3.510 1.00 88.69 81 TYR A O 1
ATOM 666 N N . PRO A 1 82 ? -19.019 -6.123 5.483 1.00 88.62 82 PRO A N 1
ATOM 667 C CA . PRO A 1 82 ? -18.691 -4.967 6.311 1.00 88.62 82 PRO A CA 1
ATOM 668 C C . PRO A 1 82 ? -17.212 -4.588 6.168 1.00 88.62 82 PRO A C 1
ATOM 670 O O . PRO A 1 82 ? -16.319 -5.326 6.572 1.00 88.62 82 PRO A O 1
ATOM 673 N N . THR A 1 83 ? -16.932 -3.422 5.589 1.00 91.94 83 THR A N 1
ATOM 674 C CA . THR A 1 83 ? -15.554 -2.933 5.409 1.00 91.94 83 THR A CA 1
ATOM 675 C C . THR A 1 83 ? -15.055 -2.112 6.592 1.00 91.94 83 THR A C 1
ATOM 677 O O . THR A 1 83 ? -13.847 -1.954 6.756 1.00 91.94 83 THR A O 1
ATOM 680 N N . LEU A 1 84 ? -15.962 -1.598 7.431 1.00 90.81 84 LEU A N 1
ATOM 681 C CA . LEU A 1 84 ? -15.597 -0.753 8.567 1.00 90.81 84 LEU A CA 1
ATOM 682 C C . LEU A 1 84 ? -14.798 -1.535 9.613 1.00 90.81 84 LEU A C 1
ATOM 684 O O . LEU A 1 84 ? -13.756 -1.055 10.048 1.00 90.81 84 LEU A O 1
ATOM 688 N N . THR A 1 85 ? -15.219 -2.754 9.944 1.00 90.69 85 THR A N 1
ATOM 689 C CA . THR A 1 85 ? -14.465 -3.618 10.855 1.00 90.69 85 THR A CA 1
ATOM 690 C C . THR A 1 85 ? -13.101 -3.992 10.276 1.00 90.69 85 THR A C 1
ATOM 692 O O . THR A 1 85 ? -12.069 -3.778 10.910 1.00 90.69 85 THR A O 1
ATOM 695 N N . LEU A 1 86 ? -13.068 -4.428 9.012 1.00 91.06 86 LEU A N 1
ATOM 696 C CA . LEU A 1 86 ? -11.820 -4.761 8.319 1.00 91.06 86 LEU A CA 1
ATOM 697 C C . LEU A 1 86 ? -10.847 -3.578 8.242 1.00 91.06 86 LEU A C 1
ATOM 699 O O . LEU A 1 86 ? -9.639 -3.781 8.162 1.00 91.06 86 LEU A O 1
ATOM 703 N N . SER A 1 87 ? -11.339 -2.336 8.280 1.00 91.88 87 SER A N 1
ATOM 704 C CA . SER A 1 87 ? -10.474 -1.155 8.271 1.00 91.88 87 SER A CA 1
ATOM 705 C C . SER A 1 87 ? -9.559 -1.079 9.492 1.00 91.88 87 SER A C 1
ATOM 707 O O . SER A 1 87 ? -8.441 -0.577 9.364 1.00 91.88 87 SER A O 1
ATOM 709 N N . TYR A 1 88 ? -9.981 -1.608 10.648 1.00 91.50 88 TYR A N 1
ATOM 710 C CA . TYR A 1 88 ? -9.120 -1.742 11.822 1.00 91.50 88 TYR A CA 1
ATOM 711 C C . TYR A 1 88 ? -7.956 -2.685 11.514 1.00 91.50 88 TYR A C 1
ATOM 713 O O . TYR A 1 88 ? -6.805 -2.245 11.487 1.00 91.50 88 TYR A O 1
ATOM 721 N N . TRP A 1 89 ? -8.286 -3.924 11.145 1.00 90.88 89 TRP A N 1
ATOM 722 C CA . TRP A 1 89 ? -7.335 -4.981 10.805 1.00 90.88 89 TRP A CA 1
ATOM 723 C C . TRP A 1 89 ? -6.316 -4.540 9.748 1.00 90.88 89 TRP A C 1
ATOM 725 O O . TRP A 1 89 ? -5.103 -4.654 9.927 1.00 90.88 89 TRP A O 1
ATOM 735 N N . VAL A 1 90 ? -6.806 -3.948 8.655 1.00 92.50 90 VAL A N 1
ATOM 736 C CA . VAL A 1 90 ? -5.973 -3.434 7.562 1.00 92.50 90 VAL A CA 1
ATOM 737 C C . VAL A 1 90 ? -5.035 -2.326 8.045 1.00 92.50 90 VAL A C 1
ATOM 739 O O . VAL A 1 90 ? -3.876 -2.299 7.639 1.00 92.50 90 VAL A O 1
ATOM 742 N N . THR A 1 91 ? -5.502 -1.418 8.909 1.00 91.62 91 THR A N 1
ATOM 743 C CA . THR A 1 91 ? -4.651 -0.340 9.443 1.00 91.62 91 THR A CA 1
ATOM 744 C C . THR A 1 91 ? -3.508 -0.915 10.280 1.00 91.62 91 THR A C 1
ATOM 746 O O . THR A 1 91 ? -2.368 -0.491 10.100 1.00 91.62 91 THR A O 1
ATOM 749 N N . GLN A 1 92 ? -3.792 -1.892 11.148 1.00 90.12 92 GLN A N 1
ATOM 750 C CA . GLN A 1 92 ? -2.775 -2.510 12.004 1.00 90.12 92 GLN A CA 1
ATOM 751 C C . GLN A 1 92 ? -1.750 -3.303 11.191 1.00 90.12 92 GLN A C 1
ATOM 753 O O . GLN A 1 92 ? -0.547 -3.130 11.371 1.00 90.12 92 GLN A O 1
ATOM 758 N N . ASN A 1 93 ? -2.209 -4.095 10.220 1.00 92.00 93 ASN A N 1
ATOM 759 C CA . ASN A 1 93 ? -1.321 -4.868 9.353 1.00 92.00 93 ASN A CA 1
ATOM 760 C C . ASN A 1 93 ? -0.422 -3.971 8.493 1.00 92.00 93 ASN A C 1
ATOM 762 O O . ASN A 1 93 ? 0.764 -4.255 8.338 1.00 92.00 93 ASN A O 1
ATOM 766 N N . LEU A 1 94 ? -0.954 -2.863 7.963 1.00 94.00 94 LEU A N 1
ATOM 767 C CA . LEU A 1 94 ? -0.135 -1.882 7.248 1.00 94.00 94 LEU A CA 1
ATOM 768 C C . LEU A 1 94 ? 0.890 -1.227 8.176 1.00 94.00 94 LEU A C 1
ATOM 770 O O . LEU A 1 94 ? 2.042 -1.076 7.781 1.00 94.00 94 LEU A O 1
ATOM 774 N N . HIS A 1 95 ? 0.506 -0.869 9.402 1.00 93.25 95 HIS A N 1
ATOM 775 C CA . HIS A 1 95 ? 1.437 -0.298 10.372 1.00 93.25 95 HIS A CA 1
ATOM 776 C C . HIS A 1 95 ? 2.568 -1.276 10.719 1.00 93.25 95 HIS A C 1
ATOM 778 O O . HIS A 1 95 ? 3.737 -0.888 10.711 1.00 93.25 95 HIS A O 1
ATOM 784 N N . LEU A 1 96 ? 2.231 -2.542 10.979 1.00 92.88 96 LEU A N 1
ATOM 785 C CA . LEU A 1 96 ? 3.193 -3.606 11.260 1.00 92.88 96 LEU A CA 1
ATOM 786 C C . LEU A 1 96 ? 4.151 -3.814 10.083 1.00 92.88 96 LEU A C 1
ATOM 788 O O . LEU A 1 96 ? 5.363 -3.809 10.277 1.00 92.88 96 LEU A O 1
ATOM 792 N N . PHE A 1 97 ? 3.619 -3.924 8.862 1.00 93.88 97 PHE A N 1
ATOM 793 C CA . PHE A 1 97 ? 4.422 -4.050 7.645 1.00 93.88 97 PHE A CA 1
ATOM 794 C C . PHE A 1 97 ? 5.408 -2.886 7.489 1.00 93.88 97 PHE A C 1
ATOM 796 O O . PHE A 1 97 ? 6.589 -3.106 7.252 1.00 93.88 97 PHE A O 1
ATOM 803 N N . LEU A 1 98 ? 4.940 -1.651 7.673 1.00 93.81 98 LEU A N 1
ATOM 804 C CA . LEU A 1 98 ? 5.762 -0.446 7.538 1.00 93.81 98 LEU A CA 1
ATOM 805 C C . LEU A 1 98 ? 6.795 -0.274 8.659 1.00 93.81 98 LEU A C 1
ATOM 807 O O . LEU A 1 98 ? 7.763 0.459 8.482 1.00 93.81 98 LEU A O 1
ATOM 811 N N . SER A 1 99 ? 6.565 -0.912 9.806 1.00 93.75 99 SER A N 1
ATOM 812 C CA . SER A 1 99 ? 7.471 -0.902 10.959 1.00 93.75 99 SER A CA 1
ATOM 813 C C . SER A 1 99 ? 8.456 -2.074 10.942 1.00 93.75 99 SER A C 1
ATOM 815 O O . SER A 1 99 ? 9.350 -2.126 11.781 1.00 93.75 99 SER A O 1
ATOM 817 N N . THR A 1 100 ? 8.285 -3.028 10.023 1.00 93.44 100 THR A N 1
ATOM 818 C CA . THR A 1 100 ? 9.168 -4.188 9.894 1.00 93.44 100 THR A CA 1
ATOM 819 C C . THR A 1 100 ? 10.399 -3.799 9.086 1.00 93.44 100 THR A C 1
ATOM 821 O O . THR A 1 100 ? 10.283 -3.397 7.930 1.00 93.44 100 THR A O 1
ATOM 824 N N . GLU A 1 101 ? 11.579 -3.956 9.678 1.00 91.12 101 GLU A N 1
ATOM 825 C CA . GLU A 1 101 ? 12.841 -3.821 8.954 1.00 91.12 101 GLU A CA 1
ATOM 826 C C . GLU A 1 101 ? 13.132 -5.098 8.163 1.00 91.12 101 GLU A C 1
ATOM 828 O O . GLU A 1 101 ? 13.073 -6.210 8.694 1.00 91.12 101 GLU A O 1
ATOM 833 N N . ILE A 1 102 ? 13.449 -4.938 6.880 1.00 90.06 102 ILE A N 1
ATOM 834 C CA . ILE A 1 102 ? 13.854 -6.031 6.001 1.00 90.06 102 ILE A CA 1
ATOM 835 C C . ILE A 1 102 ? 15.387 -6.134 6.056 1.00 90.06 102 ILE A C 1
ATOM 837 O O . ILE A 1 102 ? 16.068 -5.170 5.687 1.00 90.06 102 ILE A O 1
ATOM 841 N N . PRO A 1 103 ? 15.956 -7.267 6.507 1.00 90.31 103 PRO A N 1
ATOM 842 C CA . PRO A 1 103 ? 17.399 -7.477 6.478 1.00 90.31 103 PRO A CA 1
ATOM 843 C C . PRO A 1 103 ? 17.943 -7.360 5.052 1.00 90.31 103 PRO A C 1
ATOM 845 O O . PRO A 1 103 ? 17.284 -7.777 4.102 1.00 90.31 103 PRO A O 1
ATOM 848 N N . ASP A 1 104 ? 19.140 -6.793 4.910 1.00 87.06 104 ASP A N 1
ATOM 849 C CA . ASP A 1 104 ? 19.872 -6.694 3.637 1.00 87.06 104 ASP A CA 1
ATOM 850 C C . ASP A 1 104 ? 19.178 -5.883 2.517 1.00 87.06 104 ASP A C 1
ATOM 852 O O . ASP A 1 104 ? 19.595 -5.935 1.363 1.00 87.06 104 ASP A O 1
ATOM 856 N N . ALA A 1 105 ? 18.162 -5.077 2.852 1.00 88.06 105 ALA A N 1
ATOM 857 C CA . ALA A 1 105 ? 17.356 -4.309 1.896 1.00 88.06 105 ALA A CA 1
ATOM 858 C C . ALA A 1 105 ? 17.238 -2.816 2.299 1.00 88.06 105 ALA A C 1
ATOM 860 O O . ALA A 1 105 ? 16.169 -2.339 2.700 1.00 88.06 105 ALA A O 1
ATOM 861 N N . PRO A 1 106 ? 18.343 -2.038 2.259 1.00 87.94 106 PRO A N 1
ATOM 862 C CA . PRO A 1 106 ? 18.367 -0.666 2.778 1.00 87.94 106 PRO A CA 1
ATOM 863 C C . PRO A 1 106 ? 17.483 0.300 1.978 1.00 87.94 106 PRO A C 1
ATOM 865 O O . PRO A 1 106 ? 16.937 1.251 2.541 1.00 87.94 106 PRO A O 1
ATOM 868 N N . LEU A 1 107 ? 17.329 0.063 0.674 1.00 87.38 107 LEU A N 1
ATOM 869 C CA . LEU A 1 107 ? 16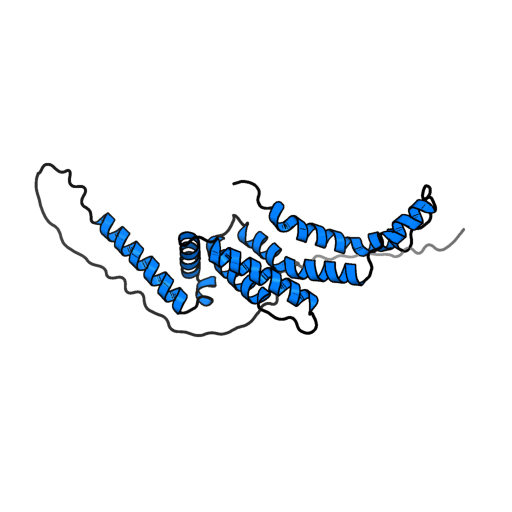.515 0.893 -0.210 1.00 87.38 107 LEU A CA 1
ATOM 870 C C . LEU A 1 107 ? 15.020 0.725 0.099 1.00 87.38 107 LEU A C 1
ATOM 872 O O . LEU A 1 107 ? 14.287 1.705 0.228 1.00 87.38 107 LEU A O 1
ATOM 876 N N . GLU A 1 108 ? 14.580 -0.516 0.271 1.00 88.94 108 GLU A N 1
ATOM 877 C CA . GLU A 1 108 ? 13.231 -0.885 0.680 1.00 88.94 108 GLU A CA 1
ATOM 878 C C . GLU A 1 108 ? 12.909 -0.278 2.039 1.00 88.94 108 GLU A C 1
ATOM 880 O O . GLU A 1 108 ? 11.892 0.401 2.170 1.00 88.94 108 GLU A O 1
ATOM 885 N N . ASN A 1 109 ? 13.800 -0.432 3.022 1.00 91.19 109 ASN A N 1
ATOM 886 C CA . ASN A 1 109 ? 13.615 0.147 4.353 1.00 91.19 109 ASN A CA 1
ATOM 887 C C . ASN A 1 109 ? 13.494 1.675 4.293 1.00 91.19 109 ASN A C 1
ATOM 889 O O . ASN A 1 109 ? 12.623 2.249 4.949 1.00 91.19 109 ASN A O 1
ATOM 893 N N . ALA A 1 110 ? 14.285 2.350 3.452 1.00 90.56 110 ALA A N 1
ATOM 894 C CA . ALA A 1 110 ? 14.143 3.789 3.241 1.00 90.56 110 ALA A CA 1
ATOM 895 C C . ALA A 1 110 ? 12.744 4.158 2.710 1.00 90.56 110 ALA A C 1
ATOM 897 O O . ALA A 1 110 ? 12.129 5.113 3.198 1.00 90.56 110 ALA A O 1
ATOM 898 N N . PHE A 1 111 ? 12.194 3.387 1.764 1.00 89.88 111 PHE A N 1
ATOM 899 C CA . PHE A 1 111 ? 10.818 3.582 1.296 1.00 89.88 111 PHE A CA 1
ATOM 900 C C . PHE A 1 111 ? 9.781 3.308 2.383 1.00 89.88 111 PHE A C 1
ATOM 902 O O . PHE A 1 111 ? 8.856 4.108 2.543 1.00 89.88 111 PHE A O 1
ATOM 909 N N . LEU A 1 112 ? 9.930 2.219 3.139 1.00 93.31 112 LEU A N 1
ATOM 910 C CA . LEU A 1 112 ? 9.013 1.864 4.222 1.00 93.31 112 LEU A CA 1
ATOM 911 C C . LEU A 1 112 ? 8.987 2.949 5.299 1.00 93.31 112 LEU A C 1
ATOM 913 O O . LEU A 1 112 ? 7.902 3.376 5.681 1.00 93.31 112 LEU A O 1
ATOM 917 N N . HIS A 1 113 ? 10.136 3.500 5.697 1.00 92.94 113 HIS A N 1
ATOM 918 C CA . HIS A 1 113 ? 10.192 4.613 6.648 1.00 92.94 113 HIS A CA 1
ATOM 919 C C . HIS A 1 113 ? 9.522 5.888 6.118 1.00 92.94 113 HIS A C 1
ATOM 921 O O . HIS A 1 113 ? 8.777 6.552 6.846 1.00 92.94 113 HIS A O 1
ATOM 927 N N . LEU A 1 114 ? 9.737 6.241 4.844 1.00 92.62 114 LEU A N 1
ATOM 928 C CA . LEU A 1 114 ? 9.056 7.384 4.225 1.00 92.62 114 LEU A CA 1
ATOM 929 C C . LEU A 1 114 ? 7.536 7.186 4.205 1.00 92.62 114 LEU A C 1
ATOM 931 O O . LEU A 1 114 ? 6.782 8.111 4.529 1.00 92.62 114 LEU A O 1
ATOM 935 N N . LEU A 1 115 ? 7.084 5.981 3.855 1.00 91.94 115 LEU A N 1
ATOM 936 C CA . LEU A 1 115 ? 5.672 5.616 3.843 1.00 91.94 115 LEU A CA 1
ATOM 937 C C . LEU A 1 115 ? 5.083 5.591 5.253 1.00 91.94 115 LEU A C 1
A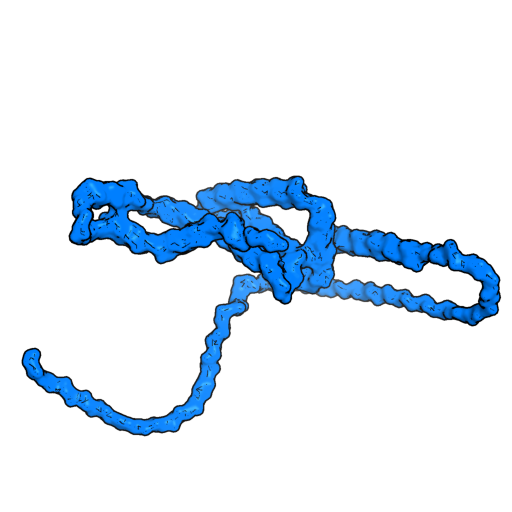TOM 939 O O . LEU A 1 115 ? 3.997 6.130 5.438 1.00 91.94 115 LEU A O 1
ATOM 943 N N . LEU A 1 116 ? 5.799 5.062 6.246 1.00 93.88 116 LEU A N 1
ATOM 944 C CA . LEU A 1 116 ? 5.386 5.041 7.649 1.00 93.88 116 LEU A CA 1
ATOM 945 C C . LEU A 1 116 ? 5.141 6.456 8.167 1.00 93.88 116 LEU A C 1
ATOM 947 O O . LEU A 1 116 ? 4.097 6.729 8.754 1.00 93.88 116 LEU A O 1
ATOM 951 N N . ASN A 1 117 ? 6.052 7.387 7.881 1.00 93.44 117 ASN A N 1
ATOM 952 C CA . ASN A 1 117 ? 5.902 8.784 8.284 1.00 93.44 117 ASN A CA 1
ATOM 953 C C . ASN A 1 117 ? 4.648 9.425 7.671 1.00 93.44 117 ASN A C 1
ATOM 955 O O . ASN A 1 117 ? 3.899 10.125 8.356 1.00 93.44 117 ASN A O 1
ATOM 959 N N . LYS A 1 118 ? 4.378 9.167 6.385 1.00 91.56 118 LYS A N 1
ATOM 960 C CA . LYS A 1 118 ? 3.159 9.661 5.720 1.00 91.56 118 LYS A CA 1
ATOM 961 C C . LYS A 1 118 ? 1.898 8.976 6.237 1.00 91.56 118 LYS A C 1
ATOM 963 O O . LYS A 1 118 ? 0.881 9.646 6.415 1.00 91.56 118 LYS A O 1
ATOM 968 N N . PHE A 1 119 ? 1.972 7.675 6.493 1.00 91.31 119 PHE A N 1
ATOM 969 C CA . PHE A 1 119 ? 0.888 6.869 7.034 1.00 91.31 119 PHE A CA 1
ATOM 970 C C . PHE A 1 119 ? 0.483 7.383 8.415 1.00 91.31 119 PHE A C 1
ATOM 972 O O . PHE A 1 119 ? -0.671 7.762 8.609 1.00 91.31 119 PHE A O 1
ATOM 979 N N . ARG A 1 120 ? 1.443 7.517 9.335 1.00 90.56 120 ARG A N 1
ATOM 980 C CA . ARG A 1 120 ? 1.215 8.065 10.677 1.00 90.56 120 ARG A CA 1
ATOM 981 C C . ARG A 1 120 ? 0.614 9.457 10.622 1.00 90.56 120 ARG A C 1
ATOM 983 O O . ARG A 1 120 ? -0.444 9.674 11.197 1.00 90.56 120 ARG A O 1
ATOM 990 N N . PHE A 1 121 ? 1.200 10.364 9.840 1.00 90.00 121 PHE A N 1
ATOM 991 C CA . PHE A 1 121 ? 0.652 11.712 9.684 1.00 90.00 121 PHE A CA 1
ATOM 992 C C . PHE A 1 121 ? -0.813 11.699 9.218 1.00 90.00 121 PHE A C 1
ATOM 994 O O . PHE A 1 121 ? -1.644 12.435 9.747 1.00 90.00 121 PHE A O 1
ATOM 1001 N N . TYR A 1 122 ? -1.164 10.846 8.253 1.00 87.00 122 TYR A N 1
ATOM 1002 C CA . TYR A 1 122 ? -2.537 10.752 7.765 1.00 87.00 122 TYR A CA 1
ATOM 1003 C C . TYR A 1 122 ? -3.496 10.199 8.833 1.00 87.00 122 TYR A C 1
ATOM 1005 O O . TYR A 1 122 ? -4.535 10.806 9.101 1.00 87.00 122 TYR A O 1
ATOM 1013 N N . PHE A 1 123 ? -3.147 9.087 9.481 1.00 82.81 123 PHE A N 1
ATOM 1014 C CA . PHE A 1 123 ? -4.012 8.441 10.475 1.00 82.81 123 PHE A CA 1
ATOM 1015 C C . PHE A 1 123 ? -4.102 9.208 11.802 1.00 82.81 123 PHE A C 1
ATOM 1017 O O . PHE A 1 123 ? -5.156 9.217 12.441 1.00 82.81 123 PHE A O 1
ATOM 1024 N N . GLU A 1 124 ? -3.040 9.903 12.201 1.00 80.81 124 GLU A N 1
ATOM 1025 C CA . GLU A 1 124 ? -3.016 10.719 13.413 1.00 80.81 124 GLU A CA 1
ATOM 1026 C C . GLU A 1 124 ? -3.726 12.061 13.185 1.00 80.81 124 GLU A C 1
ATOM 1028 O O . GLU A 1 124 ? -4.609 12.409 13.971 1.00 80.81 124 GLU A O 1
ATOM 1033 N N . SER A 1 125 ? -3.402 12.778 12.097 1.00 82.12 125 SER A N 1
ATOM 1034 C CA . SER A 1 125 ? -3.829 14.174 11.887 1.00 82.12 125 SER A CA 1
ATOM 1035 C C . SER A 1 125 ? -5.077 14.365 11.020 1.00 82.12 125 SER A C 1
ATOM 1037 O O . SER A 1 125 ? -5.686 15.432 11.082 1.00 82.12 125 SER A O 1
ATOM 1039 N N . LYS A 1 126 ? -5.451 13.406 10.159 1.00 87.00 126 LYS A N 1
ATOM 1040 C CA . LYS A 1 126 ? -6.586 13.573 9.223 1.00 87.00 126 LYS A CA 1
ATOM 1041 C C . LYS A 1 126 ? -7.807 12.734 9.567 1.00 87.00 126 LYS A C 1
ATOM 1043 O O . LYS A 1 126 ? -8.908 13.113 9.176 1.00 87.00 126 LYS A O 1
ATOM 1048 N N . VAL A 1 127 ? -7.637 11.626 10.284 1.00 86.25 127 VAL A N 1
ATOM 1049 C CA . VAL A 1 127 ? -8.771 10.796 10.706 1.00 86.25 127 VAL A CA 1
ATOM 1050 C C . VAL A 1 127 ? -9.460 11.465 11.889 1.00 86.25 127 VAL A C 1
ATOM 1052 O O . VAL A 1 127 ? -8.848 11.713 12.929 1.00 86.25 127 VAL A O 1
ATOM 1055 N N . THR A 1 128 ? -10.743 11.765 11.713 1.00 90.38 128 THR A N 1
ATOM 1056 C CA . THR A 1 128 ? -11.569 12.417 12.737 1.00 90.38 128 THR A CA 1
ATOM 1057 C C . THR A 1 128 ? -11.784 11.508 13.945 1.00 90.38 128 THR A C 1
ATOM 1059 O O . THR A 1 128 ? -11.710 10.282 13.835 1.00 90.38 128 THR A O 1
ATOM 1062 N N . PHE A 1 129 ? -12.095 12.108 15.095 1.00 88.69 129 PHE A N 1
ATOM 1063 C CA . PHE A 1 129 ? -12.425 11.365 16.312 1.00 88.69 129 PHE A CA 1
ATOM 1064 C C . PHE A 1 129 ? -13.559 10.353 16.075 1.00 88.69 129 PHE A C 1
ATOM 1066 O O . PHE A 1 129 ? -13.395 9.176 16.380 1.00 88.69 129 PHE A O 1
ATOM 1073 N N . GLU A 1 130 ? -14.642 10.767 15.410 1.00 89.56 130 GLU A N 1
ATOM 1074 C CA . GLU A 1 130 ? -15.779 9.889 15.091 1.00 89.56 130 GLU A CA 1
ATOM 1075 C C . GLU A 1 130 ? -15.398 8.698 14.203 1.00 89.56 130 GLU A C 1
ATOM 1077 O O . GLU A 1 130 ? -15.896 7.591 14.388 1.00 89.56 130 GLU A O 1
ATOM 1082 N N . GLN A 1 131 ? -14.477 8.882 13.254 1.00 90.00 131 GLN A N 1
ATOM 1083 C CA . GLN A 1 131 ? -13.994 7.777 12.423 1.00 90.00 131 GLN A CA 1
ATOM 1084 C C . GLN A 1 131 ? -13.141 6.788 13.221 1.00 90.00 131 GLN A C 1
ATOM 1086 O O . GLN A 1 131 ? -13.274 5.580 13.024 1.00 90.00 131 GLN A O 1
ATOM 1091 N N . LYS A 1 132 ? -12.278 7.279 14.123 1.00 89.25 132 LYS A N 1
ATOM 1092 C CA . LYS A 1 132 ? -11.487 6.419 15.023 1.00 89.25 132 LYS A CA 1
ATOM 1093 C C . LYS A 1 132 ? -12.416 5.618 15.932 1.00 89.25 132 LYS A C 1
ATOM 1095 O O . LYS A 1 132 ? -12.307 4.396 15.989 1.00 89.25 132 LYS A O 1
ATOM 1100 N N . ARG A 1 133 ? -13.392 6.303 16.526 1.00 91.19 133 ARG A N 1
ATOM 1101 C CA . ARG A 1 133 ? -14.433 5.731 17.377 1.00 91.19 133 ARG A CA 1
ATOM 1102 C C . ARG A 1 133 ? -15.253 4.661 16.655 1.00 91.19 133 ARG A C 1
ATOM 1104 O O . ARG A 1 133 ? -15.368 3.541 17.139 1.00 91.19 133 ARG A O 1
ATOM 1111 N N . GLY A 1 134 ? -15.799 4.986 15.483 1.00 91.69 134 GLY A N 1
ATOM 1112 C CA . GLY A 1 134 ? -16.616 4.062 14.697 1.00 91.69 134 GLY A CA 1
ATOM 1113 C C . GLY A 1 134 ? -15.839 2.821 14.260 1.00 91.69 134 GLY A C 1
ATOM 1114 O O . GLY A 1 134 ? -16.379 1.719 14.297 1.00 91.69 134 GLY A O 1
ATOM 1115 N N . LYS A 1 135 ? -14.558 2.983 13.909 1.00 91.94 135 LYS A N 1
ATOM 1116 C CA . LYS A 1 135 ? -13.660 1.869 13.585 1.00 91.94 135 LYS A CA 1
ATOM 1117 C C . LYS A 1 135 ? -13.422 0.956 14.790 1.00 91.94 135 LYS A C 1
ATOM 1119 O O . LYS A 1 135 ? -13.514 -0.256 14.636 1.00 91.94 135 LYS A O 1
ATOM 1124 N N . LEU A 1 136 ? -13.144 1.529 15.962 1.00 92.81 136 LEU A N 1
ATOM 1125 C CA . LEU A 1 136 ? -12.901 0.776 17.194 1.00 92.81 136 LEU A CA 1
ATOM 1126 C C . LEU A 1 136 ? -14.139 -0.024 17.620 1.00 92.81 136 LEU A C 1
ATOM 1128 O O . LEU A 1 136 ? -14.053 -1.227 17.838 1.00 92.81 136 LEU A O 1
ATOM 1132 N N . ILE A 1 137 ? -15.310 0.619 17.649 1.00 93.38 137 ILE A N 1
ATOM 1133 C CA . ILE A 1 137 ? -16.575 -0.052 17.988 1.00 93.38 137 ILE A CA 1
ATOM 1134 C C . ILE A 1 137 ? -16.890 -1.155 16.971 1.00 93.38 137 ILE A C 1
ATOM 1136 O O . ILE A 1 137 ? -17.266 -2.256 17.359 1.00 93.38 137 ILE A O 1
ATOM 1140 N N . ALA A 1 138 ? -16.717 -0.892 15.672 1.00 93.56 138 ALA A N 1
ATOM 1141 C CA . ALA A 1 138 ? -16.947 -1.905 14.645 1.00 93.56 138 ALA A CA 1
ATOM 1142 C C . ALA A 1 138 ? -16.025 -3.120 14.816 1.00 93.56 138 ALA A C 1
ATOM 1144 O O . ALA A 1 138 ? -16.480 -4.241 14.611 1.00 93.56 138 ALA A O 1
ATOM 1145 N N . ALA A 1 139 ? -14.766 -2.897 15.206 1.00 93.25 139 ALA A N 1
ATOM 1146 C CA . ALA A 1 139 ? -13.793 -3.953 15.461 1.00 93.25 139 ALA A CA 1
ATOM 1147 C C . ALA A 1 139 ? -14.090 -4.753 16.740 1.00 93.25 139 ALA A C 1
ATOM 1149 O O . ALA A 1 139 ? -13.923 -5.968 16.755 1.00 93.25 139 ALA A O 1
ATOM 1150 N N . TYR A 1 140 ? -14.604 -4.099 17.782 1.00 94.19 140 TYR A N 1
ATOM 1151 C CA . TYR A 1 140 ? -15.067 -4.773 18.997 1.00 94.19 140 TYR A CA 1
ATOM 1152 C C . TYR A 1 140 ? -16.279 -5.688 18.741 1.00 94.19 140 TYR A C 1
ATOM 1154 O O . TYR A 1 140 ? -16.412 -6.745 19.352 1.00 94.19 140 TYR A O 1
ATOM 1162 N N . LEU A 1 141 ? -17.172 -5.299 17.826 1.00 93.38 141 LEU A N 1
ATOM 1163 C CA . LEU A 1 141 ? -18.394 -6.053 17.519 1.00 93.38 141 LEU A CA 1
ATOM 1164 C C . LEU A 1 141 ? -18.184 -7.249 16.577 1.00 93.38 141 LEU A C 1
ATOM 1166 O O . LEU A 1 141 ? -19.102 -8.056 16.425 1.00 93.38 141 LEU A O 1
ATOM 1170 N N . ASP A 1 142 ? -17.025 -7.367 15.931 1.00 91.94 142 ASP A N 1
ATOM 1171 C CA . ASP A 1 142 ? -16.701 -8.506 15.070 1.00 91.94 142 ASP A CA 1
ATOM 1172 C C . ASP A 1 142 ? -15.821 -9.509 15.831 1.00 91.94 142 ASP A C 1
ATOM 1174 O O . ASP A 1 142 ? -14.711 -9.155 16.241 1.00 91.94 142 ASP A O 1
ATOM 1178 N N . PRO A 1 143 ? -16.267 -10.770 15.984 1.00 89.81 143 PRO A N 1
ATOM 1179 C CA . PRO A 1 143 ? -15.490 -11.814 16.642 1.00 89.81 143 PRO A CA 1
ATOM 1180 C C . PRO A 1 143 ? -14.070 -11.985 16.095 1.00 89.81 143 PRO A C 1
ATOM 1182 O O . PRO A 1 143 ? -13.168 -12.296 16.864 1.00 89.81 143 PRO A O 1
ATOM 1185 N N . PHE A 1 144 ? -13.859 -11.780 14.790 1.00 86.56 144 PHE A N 1
ATOM 1186 C CA . PHE A 1 144 ? -12.553 -12.011 14.168 1.00 86.56 144 PHE A CA 1
ATOM 1187 C C . PHE A 1 144 ? -11.539 -10.920 14.492 1.00 86.56 144 PHE A C 1
ATOM 1189 O O . PHE A 1 144 ? -10.358 -11.211 14.644 1.00 86.56 144 PHE A O 1
ATOM 1196 N N . THR A 1 145 ? -11.978 -9.666 14.590 1.00 88.25 145 THR A N 1
ATOM 1197 C CA . THR A 1 145 ? -11.073 -8.567 14.939 1.00 88.25 145 THR A CA 1
ATOM 1198 C C . THR A 1 145 ? -10.959 -8.371 16.438 1.00 88.25 145 THR A C 1
ATOM 1200 O O . THR A 1 145 ? -9.930 -7.882 16.884 1.00 88.25 145 THR A O 1
ATOM 1203 N N . LEU A 1 146 ? -11.961 -8.785 17.220 1.00 88.56 146 LEU A N 1
ATOM 1204 C CA . LEU A 1 146 ? -11.941 -8.694 18.679 1.00 88.56 146 LEU A CA 1
ATOM 1205 C C . LEU A 1 146 ? -10.715 -9.383 19.296 1.00 88.56 146 LEU A C 1
ATOM 1207 O O . LEU A 1 146 ? -10.163 -8.879 20.268 1.00 88.56 146 LEU A O 1
ATOM 1211 N N . GLU A 1 147 ? -10.269 -10.501 18.720 1.00 88.31 147 GLU A N 1
ATOM 1212 C CA . GLU A 1 147 ? -9.074 -11.225 19.178 1.00 88.31 147 GLU A CA 1
ATOM 1213 C C . GLU A 1 147 ? -7.767 -10.438 18.985 1.00 88.31 147 GLU A C 1
ATOM 1215 O O . GLU A 1 147 ? -6.777 -10.724 19.657 1.00 88.31 147 GLU A O 1
ATOM 1220 N N . GLU A 1 148 ? -7.759 -9.451 18.087 1.00 86.12 148 GLU A N 1
ATOM 1221 C CA . GLU A 1 148 ? -6.590 -8.619 17.795 1.00 86.12 148 GLU A CA 1
ATOM 1222 C C . GLU A 1 148 ? -6.566 -7.298 18.577 1.00 86.12 148 GLU A C 1
ATOM 1224 O O . GLU A 1 148 ? -5.539 -6.618 18.568 1.00 86.12 148 GLU A O 1
ATOM 1229 N N . LEU A 1 149 ? -7.662 -6.920 19.246 1.00 89.94 149 LEU A N 1
ATOM 1230 C CA . LEU A 1 149 ? -7.709 -5.688 20.036 1.00 89.94 149 LEU A CA 1
ATOM 1231 C C . LEU A 1 149 ? -6.876 -5.819 21.316 1.00 89.94 149 LEU A C 1
ATOM 1233 O O . LEU A 1 149 ? -6.861 -6.861 21.981 1.00 89.94 149 LEU A O 1
ATOM 1237 N N . SER A 1 150 ? -6.231 -4.720 21.708 1.00 90.94 150 SER A N 1
ATOM 1238 C CA . SER A 1 150 ? -5.592 -4.632 23.019 1.00 90.94 150 SER A CA 1
ATOM 1239 C C . SER A 1 150 ? -6.635 -4.557 24.143 1.00 90.94 150 SER A C 1
ATOM 1241 O O . SER A 1 150 ? -7.800 -4.219 23.923 1.00 90.94 150 SER A O 1
ATOM 1243 N N . VAL A 1 151 ? -6.221 -4.858 25.378 1.00 91.69 151 VAL A N 1
ATOM 1244 C CA . VAL A 1 151 ? -7.117 -4.766 26.546 1.00 91.69 151 VAL A CA 1
ATOM 1245 C C . VAL A 1 151 ? -7.614 -3.329 26.729 1.00 91.69 151 VAL A C 1
ATOM 1247 O O . VAL A 1 151 ? -8.785 -3.111 27.020 1.00 91.69 151 VAL A O 1
ATOM 1250 N N . GLU A 1 152 ? -6.746 -2.350 26.482 1.00 93.19 152 GLU A N 1
ATOM 1251 C CA . GLU A 1 152 ? -7.066 -0.925 26.561 1.00 93.19 152 GLU A CA 1
ATOM 1252 C C . GLU A 1 152 ? -8.098 -0.515 25.502 1.00 93.19 152 GLU A C 1
ATOM 1254 O O . GLU A 1 152 ? -9.032 0.225 25.803 1.00 93.19 152 GLU A O 1
ATOM 1259 N N . GLU A 1 153 ? -7.962 -1.022 24.275 1.00 92.50 153 GLU A N 1
ATOM 1260 C CA . GLU A 1 153 ? -8.908 -0.771 23.185 1.00 92.50 153 GLU A CA 1
ATOM 1261 C C . GLU A 1 153 ? -10.279 -1.407 23.456 1.00 92.50 153 GLU A C 1
ATOM 1263 O O . GLU A 1 153 ? -11.312 -0.815 23.136 1.00 92.50 153 GLU A O 1
ATOM 1268 N N . ILE A 1 154 ? -10.301 -2.591 24.074 1.00 93.12 154 ILE A N 1
ATOM 1269 C CA . ILE A 1 154 ? -11.531 -3.256 24.521 1.00 93.12 154 ILE A CA 1
ATOM 1270 C C . ILE A 1 154 ? -12.234 -2.412 25.589 1.00 93.12 154 ILE A C 1
ATOM 1272 O O . ILE A 1 154 ? -13.420 -2.109 25.443 1.00 93.12 154 ILE A O 1
ATOM 1276 N N . ASP A 1 155 ? -11.510 -1.992 26.626 1.00 93.75 155 ASP A N 1
ATOM 1277 C CA . ASP A 1 155 ? -12.062 -1.174 27.710 1.00 93.75 155 ASP A CA 1
ATOM 1278 C C . ASP A 1 155 ? -12.587 0.176 27.183 1.00 93.75 155 ASP A C 1
ATOM 1280 O O . ASP A 1 155 ? -13.659 0.649 27.584 1.00 93.75 155 ASP A O 1
ATOM 1284 N N . GLU A 1 156 ? -11.869 0.789 26.236 1.00 93.38 156 GLU A N 1
ATOM 1285 C CA . GLU A 1 156 ? -12.306 2.009 25.555 1.00 93.38 156 GLU A CA 1
ATOM 1286 C C . GLU A 1 156 ? -13.601 1.772 24.763 1.00 93.38 156 GLU A C 1
ATOM 1288 O O . GLU A 1 156 ? -14.564 2.533 24.911 1.00 93.38 156 GLU A O 1
ATOM 1293 N N . ALA A 1 157 ? -13.669 0.702 23.965 1.00 92.50 157 ALA A N 1
ATOM 1294 C CA . ALA A 1 157 ? -14.860 0.354 23.193 1.00 92.50 157 ALA A CA 1
ATOM 1295 C C . ALA A 1 157 ? -16.081 0.110 24.097 1.00 92.50 157 ALA A C 1
ATOM 1297 O O . ALA A 1 157 ? -17.165 0.642 23.832 1.00 92.50 157 ALA A O 1
ATOM 1298 N N . GLU A 1 158 ? -15.911 -0.631 25.195 1.00 92.75 158 GLU A N 1
ATOM 1299 C CA . GLU A 1 158 ? -16.973 -0.907 26.169 1.00 92.75 158 GLU A CA 1
ATOM 1300 C C . GLU A 1 158 ? -17.487 0.372 26.839 1.00 92.75 158 GLU A C 1
ATOM 1302 O O . GLU A 1 158 ? -18.704 0.573 26.957 1.00 92.75 158 GLU A O 1
ATOM 1307 N N . SER A 1 159 ? -16.581 1.272 27.230 1.00 92.12 159 SER A N 1
ATOM 1308 C CA . SER A 1 159 ? -16.929 2.581 27.792 1.00 92.12 159 SER A CA 1
ATOM 1309 C C . SER A 1 159 ? -17.751 3.413 26.803 1.00 92.12 159 SER A C 1
ATOM 1311 O O . SER A 1 159 ? -18.809 3.950 27.153 1.00 92.12 159 SER A O 1
ATOM 1313 N N . LEU A 1 160 ? -17.323 3.463 25.538 1.00 91.62 160 LEU A N 1
ATOM 1314 C CA . LEU A 1 160 ? -18.010 4.202 24.479 1.00 91.62 160 LEU A CA 1
ATOM 1315 C C . LEU A 1 160 ? -19.419 3.661 24.211 1.00 91.62 160 LEU A C 1
ATOM 1317 O O . LEU A 1 160 ? -20.350 4.456 24.077 1.00 91.62 160 LEU A O 1
ATOM 1321 N N . ILE A 1 161 ? -19.589 2.338 24.154 1.00 90.44 161 ILE A N 1
ATOM 1322 C CA . ILE A 1 161 ? -20.895 1.693 23.939 1.00 90.44 161 ILE A CA 1
ATOM 1323 C C . ILE A 1 161 ? -21.816 1.939 25.137 1.00 90.44 161 ILE A C 1
ATOM 1325 O O . ILE A 1 161 ? -22.983 2.296 24.970 1.00 90.44 161 ILE A O 1
ATOM 1329 N N . THR A 1 162 ? -21.295 1.796 26.355 1.00 89.12 162 THR A N 1
ATOM 1330 C CA . THR A 1 162 ? -22.074 1.974 27.587 1.00 89.12 162 THR A CA 1
ATOM 1331 C C . THR A 1 162 ? -22.568 3.412 27.739 1.00 89.12 162 THR A C 1
ATOM 1333 O O . THR A 1 162 ? -23.707 3.637 28.156 1.00 89.12 162 THR A O 1
ATOM 1336 N N . ASN A 1 163 ? -21.740 4.397 27.389 1.00 87.56 163 ASN A N 1
ATOM 1337 C CA . ASN A 1 163 ? -22.121 5.807 27.446 1.00 87.56 163 ASN A CA 1
ATOM 1338 C C . ASN A 1 163 ? -23.230 6.139 26.438 1.00 87.56 163 ASN A C 1
ATOM 1340 O O . ASN A 1 163 ? -24.203 6.795 26.808 1.00 87.56 163 ASN A O 1
ATOM 1344 N N . GLU A 1 164 ? -23.163 5.612 25.214 1.00 82.94 164 GLU A N 1
ATOM 1345 C CA . GLU A 1 164 ? -24.245 5.771 24.228 1.00 82.94 164 GLU A CA 1
ATOM 1346 C C . GLU A 1 164 ? -25.533 5.073 24.657 1.00 82.94 164 GLU A C 1
ATOM 1348 O O . GLU A 1 164 ? -26.622 5.635 24.531 1.00 82.94 164 GLU A O 1
ATOM 1353 N N . ALA A 1 165 ? -25.430 3.868 25.222 1.00 80.56 165 ALA A N 1
ATOM 1354 C CA . ALA A 1 165 ? -26.587 3.134 25.722 1.00 80.56 165 ALA A CA 1
ATOM 1355 C C . ALA A 1 165 ? -27.296 3.892 26.856 1.00 80.56 165 ALA A C 1
ATOM 1357 O O . ALA A 1 165 ? -28.527 3.927 26.896 1.00 80.56 165 ALA A O 1
ATOM 1358 N N . LYS A 1 166 ? -26.541 4.553 27.745 1.00 80.69 166 LYS A N 1
ATOM 1359 C CA . LYS A 1 166 ? -27.093 5.425 28.796 1.00 80.69 166 LYS A CA 1
ATOM 1360 C C . LYS A 1 166 ? -27.808 6.641 28.212 1.00 80.69 166 LYS A C 1
ATOM 1362 O O . LYS A 1 166 ? -28.904 6.961 28.664 1.00 80.69 166 LYS A O 1
ATOM 1367 N N . ILE A 1 167 ? -27.231 7.285 27.197 1.00 74.94 167 ILE A N 1
ATOM 1368 C CA . ILE A 1 167 ? -27.845 8.436 26.516 1.00 74.94 167 ILE A CA 1
ATOM 1369 C C . ILE A 1 167 ? -29.139 8.007 25.809 1.00 74.94 167 ILE A C 1
ATOM 1371 O O . ILE A 1 167 ? -30.188 8.608 26.027 1.00 74.94 167 ILE A O 1
ATOM 1375 N N . CYS A 1 168 ? -29.109 6.919 25.037 1.00 69.25 168 CYS A N 1
ATOM 1376 C CA . CYS A 1 168 ? -30.290 6.391 24.347 1.00 69.25 168 CYS A CA 1
ATOM 1377 C C . CYS A 1 168 ? -31.374 5.911 25.325 1.00 69.25 168 CYS A C 1
ATOM 1379 O O . CYS A 1 168 ? -32.563 6.137 25.097 1.00 69.25 168 CYS A O 1
ATOM 1381 N N . GLY A 1 169 ? -30.979 5.278 26.432 1.00 63.31 169 GLY A N 1
ATOM 1382 C CA . GLY A 1 169 ? -31.883 4.868 27.505 1.00 63.31 169 GLY A CA 1
ATOM 1383 C C . GLY A 1 169 ? -32.547 6.056 28.205 1.00 63.31 169 GLY A C 1
ATOM 1384 O O . GLY A 1 169 ? -33.747 6.007 28.464 1.00 63.31 169 GLY A O 1
ATOM 1385 N N . ALA A 1 170 ? -31.807 7.143 28.441 1.00 57.41 170 ALA A N 1
ATOM 1386 C CA . ALA A 1 170 ? -32.335 8.379 29.019 1.00 57.41 170 ALA A CA 1
ATOM 1387 C C . ALA A 1 170 ? -33.293 9.116 28.064 1.00 57.41 170 ALA A C 1
ATOM 1389 O O . ALA A 1 170 ? -34.326 9.619 28.500 1.00 57.41 170 ALA A O 1
ATOM 1390 N N . VAL A 1 171 ? -33.009 9.122 26.756 1.00 53.62 171 VAL A N 1
ATOM 1391 C CA . VAL A 1 171 ? -33.905 9.690 25.730 1.00 53.62 171 VAL A CA 1
ATOM 1392 C C . VAL A 1 171 ? -35.206 8.889 25.621 1.00 53.62 171 VAL A C 1
ATOM 1394 O O . VAL A 1 171 ? -36.278 9.472 25.485 1.00 53.62 171 VAL A O 1
ATOM 1397 N N . ARG A 1 172 ? -35.149 7.557 25.756 1.00 51.59 172 ARG A N 1
ATOM 1398 C CA . ARG A 1 172 ? -36.342 6.691 25.724 1.00 51.59 172 ARG A CA 1
ATOM 1399 C C . ARG A 1 172 ? -37.229 6.823 26.969 1.00 51.59 172 ARG A C 1
ATOM 1401 O O . ARG A 1 172 ? -38.378 6.395 26.932 1.00 51.59 172 ARG A O 1
ATOM 1408 N N . GLN A 1 173 ? -36.708 7.403 28.052 1.00 50.38 173 GLN A N 1
ATOM 1409 C CA . GLN A 1 173 ? -37.449 7.674 29.285 1.00 50.38 173 GLN A CA 1
ATOM 1410 C C . GLN A 1 173 ? -38.021 9.094 29.371 1.00 50.38 173 GLN A C 1
ATOM 1412 O O . GLN A 1 173 ? -38.699 9.384 30.354 1.00 50.38 173 GLN A O 1
ATOM 1417 N N . GLN A 1 174 ? -37.814 9.976 28.382 1.00 39.66 174 GLN A N 1
ATOM 1418 C CA . GLN A 1 174 ? -38.562 11.235 28.351 1.00 39.66 174 GLN A CA 1
ATOM 1419 C C . GLN A 1 174 ? -40.020 10.950 27.956 1.00 39.66 174 GLN A C 1
ATOM 1421 O O . GLN A 1 174 ? -40.270 10.530 26.824 1.00 39.66 174 GLN A O 1
ATOM 1426 N N . PRO A 1 175 ? -41.002 11.155 28.855 1.00 43.25 175 PRO A N 1
ATOM 1427 C CA . PRO A 1 175 ? -42.401 11.036 28.490 1.00 43.25 175 PRO A CA 1
ATOM 1428 C C . PRO A 1 175 ? -42.722 12.182 27.533 1.00 43.25 175 PRO A C 1
ATOM 1430 O O . PRO A 1 175 ? -42.486 13.345 27.857 1.00 43.25 175 PRO A O 1
ATOM 1433 N N . THR A 1 176 ? -43.297 11.878 26.374 1.00 43.59 176 THR A N 1
ATOM 1434 C CA . THR A 1 176 ? -44.045 12.863 25.591 1.00 43.59 176 THR A CA 1
ATOM 1435 C C . THR A 1 176 ? -45.210 13.354 26.447 1.00 43.59 176 THR A C 1
ATOM 1437 O O . THR A 1 176 ? -46.279 12.747 26.476 1.00 43.59 176 THR A O 1
ATOM 1440 N N . THR A 1 177 ? -45.002 14.430 27.201 1.00 44.84 177 THR A N 1
ATOM 1441 C CA . THR A 1 177 ? -46.057 15.142 27.919 1.00 44.84 177 THR A CA 1
ATOM 1442 C C . THR A 1 177 ? -46.871 15.945 26.917 1.00 44.84 177 THR A C 1
ATOM 1444 O O . THR A 1 177 ? -46.643 17.125 26.673 1.00 44.84 177 THR A O 1
ATOM 1447 N N . THR A 1 178 ? -47.872 15.299 26.333 1.00 45.28 178 THR A N 1
ATOM 1448 C CA . THR A 1 178 ? -49.094 15.991 25.920 1.00 45.28 178 THR A CA 1
ATOM 1449 C C . THR A 1 178 ? -50.266 15.041 26.123 1.00 45.28 178 THR A C 1
ATOM 1451 O O . THR A 1 178 ? -50.711 14.362 25.205 1.00 45.28 178 THR A O 1
ATOM 1454 N N . THR A 1 179 ? -50.757 14.984 27.359 1.00 45.22 179 THR A N 1
ATOM 1455 C CA . THR A 1 179 ? -52.024 14.330 27.700 1.00 45.22 179 THR A CA 1
ATOM 1456 C C . THR A 1 179 ? -52.867 15.336 28.481 1.00 45.22 179 THR A C 1
ATOM 1458 O O . THR A 1 179 ? -52.404 15.798 29.526 1.00 45.22 179 THR A O 1
ATOM 1461 N N . PRO A 1 180 ? -54.092 15.687 28.053 1.00 41.22 180 PRO A N 1
ATOM 1462 C CA . PRO A 1 180 ? -55.126 16.099 28.986 1.00 41.22 180 PRO A CA 1
ATOM 1463 C C . PRO A 1 180 ? -55.790 14.847 29.597 1.00 41.22 180 PRO A C 1
ATOM 1465 O O . PRO A 1 180 ? -55.787 13.776 28.990 1.00 41.22 180 PRO A O 1
ATOM 1468 N N . PRO A 1 181 ? -56.307 14.939 30.829 1.00 46.12 181 PRO A N 1
ATOM 1469 C CA . PRO A 1 181 ? -56.380 13.808 31.743 1.00 46.12 181 PRO A CA 1
ATOM 1470 C C . PRO A 1 181 ? -57.639 12.968 31.532 1.00 46.12 181 PRO A C 1
ATOM 1472 O O . PRO A 1 181 ? -58.722 13.527 31.375 1.00 46.12 181 PRO A O 1
ATOM 1475 N N . SER A 1 182 ? -57.517 11.641 31.652 1.00 38.59 182 SER A N 1
ATOM 1476 C CA . SER A 1 182 ? -58.484 10.802 32.380 1.00 38.59 182 SER A CA 1
ATOM 1477 C C . SER A 1 182 ? -58.010 9.351 32.546 1.00 38.59 182 SER A C 1
ATOM 1479 O O . SER A 1 182 ? -57.857 8.619 31.579 1.00 38.59 182 SER A O 1
ATOM 1481 N N . GLN A 1 183 ? -57.876 8.981 33.824 1.00 35.59 183 GLN A N 1
ATOM 1482 C CA . GLN A 1 183 ? -58.185 7.684 34.447 1.00 35.59 183 GLN A CA 1
ATOM 1483 C C . GLN A 1 183 ? -57.226 6.472 34.295 1.00 35.59 183 GLN A C 1
ATOM 1485 O O . GLN A 1 183 ? -57.025 5.892 33.236 1.00 35.59 183 GLN A O 1
ATOM 1490 N N . LEU A 1 184 ? -56.696 6.093 35.471 1.00 36.53 184 LEU A N 1
ATOM 1491 C CA . LEU A 1 184 ? -56.142 4.804 35.946 1.00 36.53 184 LEU A CA 1
ATOM 1492 C C . LEU A 1 184 ? -57.101 3.601 35.704 1.00 36.53 184 LEU A C 1
ATOM 1494 O O . LEU A 1 184 ? -58.286 3.871 35.508 1.00 36.53 184 LEU A O 1
ATOM 1498 N N . PRO A 1 185 ? -56.680 2.306 35.823 1.00 43.69 185 PRO A N 1
ATOM 1499 C CA . PRO A 1 185 ? -55.649 1.808 36.756 1.00 43.69 185 PRO A CA 1
ATOM 1500 C C . PRO A 1 185 ? -54.661 0.701 36.292 1.00 43.69 185 PRO A C 1
ATOM 1502 O O . PRO A 1 185 ? -54.916 -0.057 35.369 1.00 43.69 185 PRO A O 1
ATOM 1505 N N . GLN A 1 186 ? -53.552 0.624 37.053 1.00 36.47 186 GLN A N 1
ATOM 1506 C CA . GLN A 1 186 ? -52.742 -0.542 37.483 1.00 36.47 186 GLN A CA 1
ATOM 1507 C C . GLN A 1 186 ? -52.417 -1.692 36.502 1.00 36.47 186 GLN A C 1
ATOM 1509 O O . GLN A 1 186 ? -53.304 -2.456 36.154 1.00 36.47 186 GLN A O 1
ATOM 1514 N N . GLN A 1 187 ? -51.116 -1.983 36.300 1.00 32.94 187 GLN A N 1
ATOM 1515 C CA . GLN A 1 187 ? -50.512 -3.270 36.719 1.00 32.94 187 GLN A CA 1
ATOM 1516 C C . GLN A 1 187 ? -48.983 -3.364 36.505 1.00 32.94 187 GLN A C 1
ATOM 1518 O O . GLN A 1 187 ? -48.465 -3.175 35.414 1.00 32.94 187 GLN A O 1
ATOM 1523 N N . GLN A 1 188 ? -48.315 -3.673 37.620 1.00 32.56 188 GLN A N 1
ATOM 1524 C CA . GLN A 1 188 ? -47.230 -4.635 37.865 1.00 32.56 188 GLN A CA 1
ATOM 1525 C C . GLN A 1 188 ? -45.983 -4.742 36.957 1.00 32.56 188 GLN A C 1
ATOM 1527 O O . GLN A 1 188 ? -46.000 -4.989 35.760 1.00 32.56 188 GLN A O 1
ATOM 1532 N N . SER A 1 189 ? -44.871 -4.651 37.682 1.00 37.56 189 SER A N 1
ATOM 1533 C CA . SER A 1 189 ? -43.456 -4.829 37.383 1.00 37.56 189 SER A CA 1
ATOM 1534 C C . SER A 1 189 ? -43.033 -6.229 36.926 1.00 37.56 189 SER A C 1
ATOM 1536 O O . SER A 1 189 ? -43.383 -7.217 37.569 1.00 37.56 189 SER A O 1
ATOM 1538 N N . SER A 1 190 ? -42.091 -6.286 35.982 1.00 30.91 190 SER A N 1
ATOM 1539 C CA . SER A 1 190 ? -41.066 -7.338 35.938 1.00 30.91 190 SER A CA 1
ATOM 1540 C C . SER A 1 190 ? -39.774 -6.799 35.317 1.00 30.91 190 SER A C 1
ATOM 1542 O O . SER A 1 190 ? -39.705 -6.535 34.118 1.00 30.91 190 SER A O 1
ATOM 1544 N N . SER A 1 191 ? -38.753 -6.613 36.152 1.00 30.94 191 SER A N 1
ATOM 1545 C CA . SER A 1 191 ? -37.372 -6.350 35.756 1.00 30.94 191 SER A CA 1
ATOM 1546 C C . SER A 1 191 ? -36.691 -7.663 35.359 1.00 30.94 191 SER A C 1
ATOM 1548 O O . SER A 1 191 ? -36.746 -8.651 36.088 1.00 30.94 191 SER A O 1
ATOM 1550 N N . SER A 1 192 ? -36.023 -7.683 34.208 1.00 32.28 192 SER A N 1
ATOM 1551 C CA . SER A 1 192 ? -35.153 -8.790 33.800 1.00 32.28 192 SER A CA 1
ATOM 1552 C C . SER A 1 192 ? -33.756 -8.238 33.545 1.00 32.28 192 SER A C 1
ATOM 1554 O O . SER A 1 192 ? -33.506 -7.581 32.538 1.00 32.28 192 SER A O 1
ATOM 1556 N N . SER A 1 193 ? -32.859 -8.468 34.501 1.00 28.88 193 SER A N 1
ATOM 1557 C CA . SER A 1 193 ? -31.436 -8.156 34.391 1.00 28.88 193 SER A CA 1
ATOM 1558 C C . SER A 1 193 ? -30.757 -9.194 33.498 1.00 28.88 193 SER A C 1
ATOM 1560 O O . SER A 1 193 ? -30.785 -10.383 33.806 1.00 28.88 193 SER A O 1
ATOM 1562 N N . ILE A 1 194 ? -30.139 -8.754 32.402 1.00 32.16 194 ILE A N 1
ATOM 1563 C CA . ILE A 1 194 ? -29.300 -9.604 31.550 1.00 32.16 194 ILE A CA 1
ATOM 1564 C C . ILE A 1 194 ? -27.878 -9.574 32.118 1.00 32.16 194 ILE A C 1
ATOM 1566 O O . ILE A 1 194 ? -27.220 -8.536 32.119 1.00 32.16 194 ILE A O 1
ATOM 1570 N N . THR A 1 195 ? -27.412 -10.713 32.623 1.00 26.77 195 THR A N 1
ATOM 1571 C CA . THR A 1 195 ? -26.029 -10.922 33.069 1.00 26.77 195 THR A CA 1
ATOM 1572 C C . THR A 1 195 ? -25.220 -11.488 31.902 1.00 26.77 195 THR A C 1
ATOM 1574 O O . THR A 1 195 ? -25.467 -12.614 31.479 1.00 26.77 195 THR A O 1
ATOM 1577 N N . ILE A 1 196 ? -24.258 -10.728 31.369 1.00 32.81 196 ILE A N 1
ATOM 1578 C CA . ILE A 1 196 ? -23.303 -11.236 30.372 1.00 32.81 196 ILE A CA 1
ATOM 1579 C C . ILE A 1 196 ? -22.091 -11.808 31.115 1.00 32.81 196 ILE A C 1
ATOM 1581 O O . ILE A 1 196 ? -21.387 -11.111 31.844 1.00 32.81 196 ILE A O 1
ATOM 1585 N N . THR A 1 197 ? -21.886 -13.113 30.960 1.00 27.61 197 THR A N 1
ATOM 1586 C CA . THR A 1 197 ? -20.803 -13.890 31.568 1.00 27.61 197 THR A CA 1
ATOM 1587 C C . THR A 1 197 ? -19.484 -13.661 30.821 1.00 27.61 197 THR A C 1
ATOM 1589 O O . THR A 1 197 ? -19.368 -14.013 29.649 1.00 27.61 197 THR A O 1
ATOM 1592 N N . LYS A 1 198 ? -18.464 -13.130 31.512 1.00 31.83 198 LYS A N 1
ATOM 1593 C CA . LYS A 1 198 ? -17.065 -13.101 31.045 1.00 31.83 198 LYS A CA 1
ATOM 1594 C C . LYS A 1 198 ? -16.536 -14.532 30.895 1.00 31.83 198 LYS A C 1
ATOM 1596 O O . LYS A 1 198 ? -16.503 -15.274 31.877 1.00 31.83 198 LYS A O 1
ATOM 1601 N N . ARG A 1 199 ? -16.080 -14.916 29.698 1.00 31.06 199 ARG A N 1
ATOM 1602 C CA . ARG A 1 199 ? -15.281 -16.136 29.488 1.00 31.06 199 ARG A CA 1
ATOM 1603 C C . ARG A 1 199 ? -13.810 -15.780 29.305 1.00 31.06 199 ARG A C 1
ATOM 1605 O O . ARG A 1 199 ? -13.460 -14.870 28.565 1.00 31.06 199 ARG A O 1
ATOM 1612 N N . SER A 1 200 ? -12.982 -16.501 30.052 1.00 28.05 200 SER A N 1
ATOM 1613 C CA . SER A 1 200 ? -11.537 -16.342 30.170 1.00 28.05 200 SER A CA 1
ATOM 1614 C C . SER A 1 200 ? -10.792 -17.065 29.042 1.00 28.05 200 SER A C 1
ATOM 1616 O O . SER A 1 200 ? -11.142 -18.201 28.736 1.00 28.05 200 SER A O 1
ATOM 1618 N N . ARG A 1 201 ? -9.785 -16.360 28.497 1.00 40.06 201 ARG A N 1
ATOM 1619 C CA . ARG A 1 201 ? -8.516 -16.744 27.833 1.00 40.06 201 ARG A CA 1
ATOM 1620 C C . ARG A 1 201 ? -8.404 -18.112 27.135 1.00 40.06 201 ARG A C 1
ATOM 1622 O O . ARG A 1 201 ? -8.678 -19.137 27.739 1.00 40.06 201 ARG A O 1
ATOM 1629 N N . VAL A 1 202 ? -7.756 -18.117 25.963 1.00 30.16 202 VAL A N 1
ATOM 1630 C CA . VAL A 1 202 ? -6.421 -18.720 25.719 1.00 30.16 202 VAL A CA 1
ATOM 1631 C C . VAL A 1 202 ? -5.985 -18.366 24.289 1.00 30.16 202 VAL A C 1
ATOM 1633 O O . VAL A 1 202 ? -6.711 -18.600 23.331 1.00 30.16 202 VAL A O 1
ATOM 1636 N N . SER A 1 203 ? -4.794 -17.779 24.170 1.00 36.41 203 SER A N 1
ATOM 1637 C CA . SER A 1 203 ? -4.080 -17.537 22.917 1.00 36.41 203 SER A CA 1
ATOM 1638 C C . SER A 1 203 ? -3.558 -18.847 22.336 1.00 36.41 203 SER A C 1
ATOM 1640 O O . SER A 1 203 ? -3.135 -19.697 23.110 1.00 36.41 203 SER A O 1
ATOM 1642 N N . THR A 1 204 ? -3.527 -18.997 21.006 1.00 29.16 204 THR A N 1
ATOM 1643 C CA . THR A 1 204 ? -2.392 -19.519 20.206 1.00 29.16 204 THR A CA 1
ATOM 1644 C C . THR A 1 204 ? -2.759 -19.451 18.703 1.00 29.16 204 THR A C 1
ATOM 1646 O O . THR A 1 204 ? -3.847 -19.871 18.330 1.00 29.16 204 THR A O 1
ATOM 1649 N N . ILE A 1 205 ? -1.795 -19.045 17.857 1.00 33.28 205 ILE A N 1
ATOM 1650 C CA . ILE A 1 205 ? -1.404 -19.644 16.551 1.00 33.28 205 ILE A CA 1
ATOM 1651 C C . ILE A 1 205 ? -1.264 -18.649 15.378 1.00 33.28 205 ILE A C 1
ATOM 1653 O O . ILE A 1 205 ? -2.219 -18.193 14.762 1.00 33.28 205 ILE A O 1
ATOM 1657 N N . ASN A 1 206 ? 0.008 -18.463 15.007 1.00 32.31 206 ASN A N 1
ATOM 1658 C CA . ASN A 1 206 ? 0.520 -18.208 13.660 1.00 32.31 206 ASN A CA 1
ATOM 1659 C C . ASN A 1 206 ? -0.162 -19.066 12.582 1.00 32.31 206 ASN A C 1
ATOM 1661 O O . ASN A 1 206 ? -0.034 -20.283 12.664 1.00 32.31 206 ASN A O 1
ATOM 1665 N N . GLN A 1 207 ? -0.683 -18.484 11.493 1.00 37.16 207 GLN A N 1
ATOM 1666 C CA . GLN A 1 207 ? -0.582 -19.097 10.153 1.00 37.16 207 GLN A CA 1
ATOM 1667 C C . GLN A 1 207 ? -1.057 -18.160 9.029 1.00 37.16 207 GLN A C 1
ATOM 1669 O O . GLN A 1 207 ? -2.189 -18.216 8.561 1.00 37.16 207 GLN A O 1
ATOM 1674 N N . PHE A 1 208 ? -0.129 -17.363 8.496 1.00 34.69 208 PHE A N 1
ATOM 1675 C CA . PHE A 1 208 ? -0.180 -16.948 7.095 1.00 34.69 208 PHE A CA 1
ATOM 1676 C C . PHE A 1 208 ? 0.493 -18.046 6.267 1.00 34.69 208 PHE A C 1
ATOM 1678 O O . PHE A 1 208 ? 1.699 -18.007 6.032 1.00 34.69 208 PHE A O 1
ATOM 1685 N N . LYS A 1 209 ? -0.267 -19.075 5.877 1.00 38.25 209 LYS A N 1
ATOM 1686 C CA . LYS A 1 209 ? 0.018 -19.906 4.696 1.00 38.25 209 LYS A CA 1
ATOM 1687 C C . LYS A 1 209 ? -1.165 -20.825 4.404 1.00 38.25 209 LYS A C 1
ATOM 1689 O O . LYS A 1 209 ? -1.589 -21.587 5.261 1.00 38.25 209 LYS A O 1
ATOM 1694 N N . SER A 1 210 ? -1.584 -20.786 3.140 1.00 33.84 210 SER A N 1
ATOM 1695 C CA . SER A 1 210 ? -2.496 -21.720 2.470 1.00 33.84 210 SER A CA 1
ATOM 1696 C C . SER A 1 210 ? -3.989 -21.449 2.646 1.00 33.84 210 SER A C 1
ATOM 1698 O O . SER A 1 210 ? -4.583 -21.828 3.641 1.00 33.84 210 SER A O 1
ATOM 1700 N N . SER A 1 211 ? -4.622 -20.901 1.603 1.00 27.75 211 SER A N 1
ATOM 1701 C CA . SER A 1 211 ? -5.730 -21.584 0.910 1.00 27.75 211 SER A CA 1
ATOM 1702 C C . SER A 1 211 ? -6.357 -20.665 -0.144 1.00 27.75 211 SER A C 1
ATOM 1704 O O . SER A 1 211 ? -7.270 -19.902 0.143 1.00 27.75 211 SER A O 1
ATOM 1706 N N . CYS A 1 212 ? -5.863 -20.739 -1.382 1.00 29.22 212 CYS A N 1
ATOM 1707 C CA . CYS A 1 212 ? -6.614 -20.372 -2.590 1.00 29.22 212 CYS A CA 1
ATOM 1708 C C . CYS A 1 212 ? -6.098 -21.1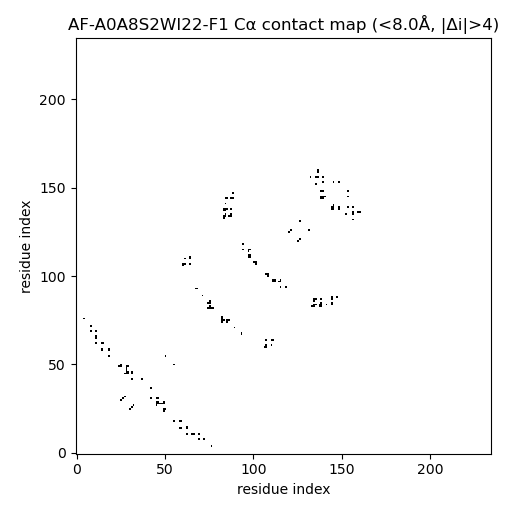94 -3.785 1.00 29.22 212 CYS A C 1
ATOM 1710 O O . CYS A 1 212 ? -5.702 -20.661 -4.814 1.00 29.22 212 CYS A O 1
ATOM 1712 N N . HIS A 1 213 ? -6.112 -22.520 -3.646 1.00 31.25 213 HIS A N 1
ATOM 1713 C CA . HIS A 1 213 ? -6.193 -23.422 -4.792 1.00 31.25 213 HIS A CA 1
ATOM 1714 C C . HIS A 1 213 ? -7.371 -24.366 -4.561 1.00 31.25 213 HIS A C 1
ATOM 1716 O O . HIS A 1 213 ? -7.319 -25.251 -3.711 1.00 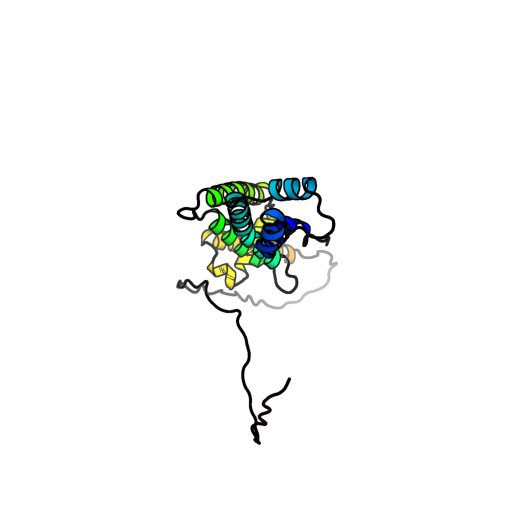31.25 213 HIS A O 1
ATOM 1722 N N . ARG A 1 214 ? -8.450 -24.165 -5.321 1.00 30.42 214 ARG A N 1
ATOM 1723 C CA . ARG A 1 214 ? -9.420 -25.222 -5.610 1.00 30.42 214 ARG A CA 1
ATOM 1724 C C . ARG A 1 214 ? -9.390 -25.478 -7.106 1.00 30.42 214 ARG A C 1
ATOM 1726 O O . ARG A 1 214 ? -9.958 -24.718 -7.883 1.00 30.42 214 ARG A O 1
ATOM 1733 N N . THR A 1 215 ? -8.731 -26.565 -7.468 1.00 31.86 215 THR A N 1
ATOM 1734 C CA . THR A 1 215 ? -8.964 -27.298 -8.711 1.00 31.86 215 THR A CA 1
ATOM 1735 C C . THR A 1 215 ? -9.857 -28.487 -8.352 1.00 31.86 215 THR A C 1
ATOM 1737 O O . THR A 1 215 ? -9.549 -29.161 -7.367 1.00 31.86 215 THR A O 1
ATOM 1740 N N . PRO A 1 216 ? -10.935 -28.790 -9.091 1.00 33.34 216 PRO A N 1
ATOM 1741 C CA . PRO A 1 216 ? -11.642 -30.053 -8.934 1.00 33.34 216 PRO A CA 1
ATOM 1742 C C . PRO A 1 216 ? -11.167 -31.087 -9.972 1.00 33.34 216 PRO A C 1
ATOM 1744 O O . PRO A 1 216 ? -11.208 -30.841 -11.175 1.00 33.34 216 PRO A O 1
ATOM 1747 N N . ALA A 1 217 ? -10.755 -32.258 -9.486 1.00 28.94 217 ALA A N 1
ATOM 1748 C CA . ALA A 1 217 ? -10.782 -33.551 -10.185 1.00 28.94 217 ALA A CA 1
ATOM 1749 C C . ALA A 1 217 ? -11.837 -34.417 -9.449 1.00 28.94 217 ALA A C 1
ATOM 1751 O O . ALA A 1 217 ? -12.030 -34.212 -8.254 1.00 28.94 217 ALA A O 1
ATOM 1752 N N . ALA A 1 218 ? -12.595 -35.349 -10.032 1.00 32.47 218 ALA A N 1
ATOM 1753 C CA . ALA A 1 218 ? -12.259 -36.333 -11.056 1.00 32.47 218 ALA A CA 1
ATOM 1754 C C . ALA A 1 218 ? -13.537 -36.970 -11.685 1.00 32.47 218 ALA A C 1
ATOM 1756 O O . ALA A 1 218 ? -14.566 -37.045 -11.020 1.00 32.47 218 ALA A O 1
ATOM 1757 N N . THR A 1 219 ? -13.419 -37.360 -12.971 1.00 37.84 219 THR A N 1
ATOM 1758 C CA . THR A 1 219 ? -13.764 -38.620 -13.717 1.00 37.84 219 THR A CA 1
ATOM 1759 C C . THR A 1 219 ? -14.637 -39.736 -13.061 1.00 37.84 219 THR A C 1
ATOM 1761 O O . THR A 1 219 ? -14.863 -39.660 -11.862 1.00 37.84 219 THR A O 1
ATOM 1764 N N . PRO A 1 220 ? -15.062 -40.852 -13.742 1.00 48.16 220 PRO A N 1
ATOM 1765 C CA . PRO A 1 220 ? -14.752 -41.357 -15.106 1.00 48.16 220 PRO A CA 1
ATOM 1766 C C . PRO A 1 220 ? -15.925 -41.996 -15.910 1.00 48.16 220 PRO A C 1
ATOM 1768 O O . PRO A 1 220 ? -16.993 -42.280 -15.376 1.00 48.16 220 PRO A O 1
ATOM 1771 N N . LYS A 1 221 ? -15.668 -42.360 -17.182 1.00 32.50 221 LYS A N 1
ATOM 1772 C CA . LYS A 1 221 ? -16.013 -43.690 -17.740 1.00 32.50 221 LYS A CA 1
ATOM 1773 C C . LYS A 1 221 ? -15.212 -44.008 -19.014 1.00 32.50 221 LYS A C 1
ATOM 1775 O O . LYS A 1 221 ? -14.988 -43.157 -19.864 1.00 32.50 221 LYS A O 1
ATOM 1780 N N . SER A 1 222 ? -14.752 -45.252 -19.059 1.00 34.06 222 SER A N 1
ATOM 1781 C CA . SER A 1 222 ? -13.860 -45.926 -20.009 1.00 34.06 222 SER A CA 1
ATOM 1782 C C . SER A 1 222 ? -14.572 -46.529 -21.228 1.00 34.06 222 SER A C 1
ATOM 1784 O O . SER A 1 222 ? -15.683 -47.021 -21.055 1.00 34.06 222 SER A O 1
ATOM 1786 N N . ALA A 1 223 ? -13.877 -46.621 -22.373 1.00 32.91 223 ALA A N 1
ATOM 1787 C CA . ALA A 1 223 ? -13.744 -47.804 -23.264 1.00 32.91 223 ALA A CA 1
ATOM 1788 C C . ALA A 1 223 ? -13.125 -47.368 -24.617 1.00 32.91 223 ALA A C 1
ATOM 1790 O O . ALA A 1 223 ? -13.690 -46.535 -25.311 1.00 32.91 223 ALA A O 1
ATOM 1791 N N . GLN A 1 224 ? -11.855 -47.708 -24.873 1.00 33.62 224 GLN A N 1
ATOM 1792 C CA . GLN A 1 224 ? -11.386 -48.727 -25.840 1.00 33.62 224 GLN A CA 1
ATOM 1793 C C . GLN A 1 224 ? -11.617 -48.414 -27.336 1.00 33.62 224 GLN A C 1
ATOM 1795 O O . GLN A 1 224 ? -12.758 -48.391 -27.786 1.00 33.62 224 GLN A O 1
ATOM 1800 N N . THR A 1 225 ? -10.521 -48.344 -28.121 1.00 32.91 225 THR A N 1
ATOM 1801 C CA . THR A 1 225 ? -10.175 -49.278 -29.238 1.00 32.91 225 THR A CA 1
ATOM 1802 C C . THR A 1 225 ? -9.267 -48.621 -30.310 1.00 32.91 225 THR A C 1
ATOM 1804 O O . THR A 1 225 ? -9.716 -47.692 -30.960 1.00 32.91 225 THR A O 1
ATOM 1807 N N . GLN A 1 226 ? -8.035 -49.165 -30.475 1.00 32.94 226 GLN A N 1
ATOM 1808 C CA . GLN A 1 226 ? -7.162 -49.347 -31.684 1.00 32.94 226 GLN A CA 1
ATOM 1809 C C . GLN A 1 226 ? -6.904 -48.139 -32.636 1.00 32.94 226 GLN A C 1
ATOM 1811 O O . GLN A 1 226 ? -7.781 -47.329 -32.859 1.00 32.94 226 GLN A O 1
ATOM 1816 N N . LYS A 1 227 ? -5.773 -47.906 -33.327 1.00 35.81 227 LYS A N 1
ATOM 1817 C CA . LYS A 1 227 ? -4.611 -48.667 -33.847 1.00 35.81 227 LYS A CA 1
ATOM 1818 C C . LYS A 1 227 ? -3.588 -47.609 -34.369 1.00 35.81 227 LYS A C 1
ATOM 1820 O O . LYS A 1 227 ? -4.045 -46.539 -34.768 1.00 35.81 227 LYS A O 1
ATOM 1825 N N . PRO A 1 228 ? -2.264 -47.851 -34.447 1.00 36.62 228 PRO A N 1
ATOM 1826 C CA . PRO A 1 228 ? -1.332 -46.886 -35.043 1.00 36.62 228 PRO A CA 1
ATOM 1827 C C . PRO A 1 228 ? -1.203 -47.100 -36.560 1.00 36.62 228 PRO A C 1
ATOM 1829 O O . PRO A 1 228 ? -1.015 -48.234 -37.004 1.00 36.62 228 PRO A O 1
ATOM 1832 N N . LEU A 1 229 ? -1.260 -46.022 -37.352 1.00 34.78 229 LEU A N 1
ATOM 1833 C CA . LEU A 1 229 ? -0.802 -46.043 -38.742 1.00 34.78 229 LEU A CA 1
ATOM 1834 C C . LEU A 1 229 ? 0.511 -45.268 -38.857 1.00 34.78 229 LEU A C 1
ATOM 1836 O O . LEU A 1 229 ? 0.576 -44.059 -38.654 1.00 34.78 229 LEU A O 1
ATOM 1840 N N . SER A 1 230 ? 1.551 -46.033 -39.158 1.00 35.12 230 SER A N 1
ATOM 1841 C CA . SER A 1 230 ? 2.842 -45.584 -39.651 1.00 35.12 230 SER A CA 1
ATOM 1842 C C . SER A 1 230 ? 2.674 -45.119 -41.098 1.00 35.12 230 SER A C 1
ATOM 1844 O O . SER A 1 230 ? 2.073 -45.843 -41.889 1.00 35.12 230 SER A O 1
ATOM 1846 N N . ILE A 1 231 ? 3.216 -43.953 -41.450 1.00 42.53 231 ILE A N 1
ATOM 1847 C CA . ILE A 1 231 ? 3.585 -43.645 -42.834 1.00 42.53 231 ILE A CA 1
ATOM 1848 C C . ILE A 1 231 ? 5.010 -43.100 -42.808 1.00 42.53 231 ILE A C 1
ATOM 1850 O O . ILE A 1 231 ? 5.309 -42.105 -42.147 1.00 42.53 231 ILE A O 1
ATOM 1854 N N . LYS A 1 232 ? 5.874 -43.845 -43.490 1.00 40.03 232 LYS A N 1
ATOM 1855 C CA . LYS A 1 232 ? 7.209 -43.474 -43.932 1.00 40.03 232 LYS A CA 1
ATOM 1856 C C . LYS A 1 232 ? 7.116 -42.763 -45.290 1.00 40.03 232 LYS A C 1
ATOM 1858 O O . LYS A 1 232 ? 6.262 -43.128 -46.088 1.00 40.03 232 LYS A O 1
ATOM 1863 N N . GLU A 1 233 ? 8.097 -41.886 -45.500 1.00 37.41 233 GLU A N 1
ATOM 1864 C CA . GLU A 1 233 ? 8.878 -41.675 -46.736 1.00 37.41 233 GLU A CA 1
ATOM 1865 C C . GLU A 1 233 ? 8.285 -40.958 -47.970 1.00 37.41 233 GLU A C 1
ATOM 1867 O O . GLU A 1 233 ? 7.127 -41.128 -48.331 1.00 37.41 233 GLU A O 1
ATOM 1872 N N . GLU A 1 234 ? 9.215 -40.220 -48.609 1.00 38.56 234 GLU A N 1
ATOM 1873 C CA . GLU A 1 234 ? 9.249 -39.620 -49.964 1.00 38.56 234 GLU A CA 1
ATOM 1874 C C . GLU A 1 234 ? 8.422 -38.326 -50.147 1.00 38.56 234 GLU A C 1
ATOM 1876 O O . GLU A 1 234 ? 7.205 -38.331 -50.013 1.00 38.56 234 GLU A O 1
ATOM 1881 N N . PHE A 1 235 ? 8.984 -37.133 -50.406 1.00 45.28 235 PHE A N 1
ATOM 1882 C CA . PHE A 1 235 ? 10.167 -36.693 -51.168 1.00 45.28 235 PHE A CA 1
ATOM 1883 C C . PHE A 1 235 ? 10.880 -35.497 -50.509 1.00 45.28 235 PHE A C 1
ATOM 1885 O O . PHE A 1 235 ? 10.199 -34.715 -49.806 1.00 45.28 235 PHE A O 1
#

pLDDT: mean 73.26, std 24.83, range [26.77, 96.12]

Solvent-accessible surface area (backbone atoms only — not comparable to full-atom values): 15098 Å² total; per-residue (Å²): 137,81,89,60,78,63,76,80,39,45,66,49,55,48,42,53,54,50,60,75,42,40,67,62,51,46,46,54,17,76,59,58,69,89,50,95,88,65,47,73,70,54,53,54,51,35,44,73,66,46,76,52,72,67,55,53,48,52,49,48,46,51,39,57,72,40,44,64,59,48,52,44,51,57,58,55,65,49,84,91,57,79,32,56,31,50,48,42,58,47,51,53,52,52,51,52,59,37,69,54,81,56,83,99,35,70,69,52,40,53,51,30,49,56,49,37,56,53,50,50,51,45,60,67,74,66,51,48,70,68,56,54,49,52,26,47,44,37,20,62,73,31,79,80,46,38,78,72,54,51,73,68,56,49,55,50,37,52,52,54,52,51,53,51,51,51,52,54,52,54,61,72,65,58,75,85,87,81,77,85,90,81,84,86,83,88,84,86,89,84,89,82,85,84,82,84,81,87,80,82,87,82,91,87,81,92,76,98,73,88,88,90,80,85,82,90,83,80,89,90,90,88,83,91,83,90,81,91,83,88,83,82,85,89,133

Secondary structure (DSSP, 8-state):
----TTTTTHHHHHHHHHHHTHHHHHHHHHS----TT--HHHHHHHHHTPPPHHHHHHHHHHHHHHHHHHHHHHHHT-SSS-HHHHHHHHHHHHHHHHHPPPTT-HHHHHHHHHHHHHHHHHHHHTS-HHHHHHHHHHHHTSHHHHTTS-HHHHHHHHHHHHHHHHHHHHHHTS---------------------PPPPP-----------------------------------

Mean predicted aligned error: 15.8 Å

Sequence (235 aa):
VRDFHVRWNSTYLMLTRLLAVQQIINDITYTPQPRTGLTAKHIKKLKSLANNHLDWELLQSLATALTPFYLATRCLSGRQYPTLTLSYWVTQNLHLFLSTEIPDAPLENAFLHLLLNKFRFYFESKVTFEQKRGKLIAAYLDPFTLEELSVEEIDEAESLITNEAKICGAVRQQPTTTTPPSQLPQQQSSSSSITITKRSRVSTINQFKSSCHRTPAATPKSAQTQKPLSIKEEF

InterPro domains:
  IPR012337 Ribonuclease H-like superfamily [SSF53098] (2-214)

Radius of gyration: 31.59 Å; Cα contacts (8 Å, |Δi|>4): 103; chains: 1; bounding box: 80×65×89 Å